Protein AF-A0A7C4JK82-F1 (afdb_monomer)

Secondary structure (DSSP, 8-state):
-HHHHHHHHHHHHHHHHHHHHHHHHHHHHHHHTT-HHHHHHHHHHHHHHHHHHHHHHHHHHHHHTTT----HHHHHHHHHHHHHHHHHHHHHHHHHHHHHHHGGGSSS---------HHHHHHHHHTT--SSHHHHHHHHHHHHHHHHHHHHHHHHTS---------HHHHHHHHHHHHTTSSSSHHHHHHHHHHHHHHTTHHHHHHHHHHHHHHHHHHHHHHHHHTTSSSSSTTS-----

pLDDT: mean 72.32, std 16.82, range [32.38, 95.62]

Structure (mmCIF, N/CA/C/O backbone):
data_AF-A0A7C4JK82-F1
#
_entry.id   AF-A0A7C4JK82-F1
#
loop_
_atom_site.group_PDB
_atom_site.id
_atom_site.type_symbol
_atom_site.label_atom_id
_atom_site.label_alt_id
_atom_site.label_comp_id
_atom_site.label_asym_id
_atom_site.label_entity_id
_atom_site.label_seq_id
_atom_site.pdbx_PDB_ins_code
_atom_site.Cartn_x
_atom_site.Cartn_y
_atom_site.Cartn_z
_atom_site.occupancy
_atom_site.B_iso_or_equiv
_atom_site.auth_seq_id
_atom_site.auth_comp_id
_atom_site.auth_asym_id
_atom_site.auth_atom_id
_atom_site.pdbx_PDB_model_num
ATOM 1 N N . MET A 1 1 ? 7.656 0.335 -30.756 1.00 66.25 1 MET A N 1
ATOM 2 C CA . MET A 1 1 ? 8.538 -0.134 -29.663 1.00 66.25 1 MET A CA 1
ATOM 3 C C . MET A 1 1 ? 8.123 0.454 -28.325 1.00 66.25 1 MET A C 1
ATOM 5 O O . MET A 1 1 ? 7.527 -0.277 -27.548 1.00 66.25 1 MET A O 1
ATOM 9 N N . SER A 1 2 ? 8.321 1.754 -28.068 1.00 71.00 2 SER A N 1
ATOM 10 C CA . SER A 1 2 ? 7.765 2.395 -26.861 1.00 71.00 2 SER A CA 1
ATOM 11 C C . SER A 1 2 ? 6.229 2.358 -26.839 1.00 71.00 2 SER A C 1
ATOM 13 O O . SER A 1 2 ? 5.642 2.065 -25.806 1.00 71.00 2 SER A O 1
ATOM 15 N N . GLU A 1 3 ? 5.573 2.537 -27.989 1.00 81.56 3 GLU A N 1
ATOM 16 C CA . GLU A 1 3 ? 4.111 2.394 -28.124 1.00 81.56 3 GLU A CA 1
ATOM 17 C C . GLU A 1 3 ? 3.596 0.969 -27.848 1.00 81.56 3 GLU A C 1
ATOM 19 O O . GLU A 1 3 ? 2.542 0.800 -27.238 1.00 81.56 3 GLU A O 1
ATOM 24 N N . ASP A 1 4 ? 4.351 -0.069 -28.225 1.00 86.00 4 ASP A N 1
ATOM 25 C CA . ASP A 1 4 ? 3.953 -1.462 -27.969 1.00 86.00 4 ASP A CA 1
ATOM 26 C C . ASP A 1 4 ? 4.045 -1.798 -26.478 1.00 86.00 4 ASP A C 1
ATOM 28 O O . ASP A 1 4 ? 3.149 -2.445 -25.933 1.00 86.00 4 ASP A O 1
ATOM 32 N N . PHE A 1 5 ? 5.098 -1.309 -25.809 1.00 87.94 5 PHE A N 1
ATOM 33 C CA . PHE A 1 5 ? 5.222 -1.375 -24.354 1.00 87.94 5 PHE A CA 1
ATOM 34 C C . PHE A 1 5 ? 4.044 -0.664 -23.678 1.00 87.94 5 PHE A C 1
ATOM 36 O O . PHE A 1 5 ? 3.366 -1.271 -22.850 1.00 87.94 5 PHE A O 1
ATOM 43 N N . LYS A 1 6 ? 3.762 0.592 -24.062 1.00 88.75 6 LYS A N 1
ATOM 44 C CA . LYS A 1 6 ? 2.670 1.393 -23.482 1.00 88.75 6 LYS A CA 1
ATOM 45 C C . LYS A 1 6 ? 1.332 0.681 -23.597 1.00 88.75 6 LYS A C 1
ATOM 47 O O . LYS A 1 6 ? 0.646 0.531 -22.597 1.00 88.75 6 LYS A O 1
ATOM 52 N N . LYS A 1 7 ? 1.001 0.169 -24.785 1.00 92.19 7 LYS A N 1
ATOM 53 C CA . LYS A 1 7 ? -0.260 -0.538 -25.021 1.00 92.19 7 LYS A CA 1
ATOM 54 C C . LYS A 1 7 ? -0.419 -1.759 -24.111 1.00 92.19 7 LYS A C 1
ATOM 56 O O . LYS A 1 7 ? -1.464 -1.932 -23.492 1.00 92.19 7 LYS A O 1
ATOM 61 N N . LYS A 1 8 ? 0.615 -2.600 -24.002 1.00 90.81 8 LYS A N 1
ATOM 62 C CA . LYS A 1 8 ? 0.565 -3.784 -23.127 1.00 90.81 8 LYS A CA 1
ATOM 63 C C . LYS A 1 8 ? 0.517 -3.404 -21.647 1.00 90.81 8 LYS A C 1
ATOM 65 O O . LYS A 1 8 ? -0.170 -4.059 -20.865 1.00 90.81 8 LYS A O 1
ATOM 70 N N . PHE A 1 9 ? 1.232 -2.351 -21.258 1.00 90.50 9 PHE A N 1
ATOM 71 C CA . PHE A 1 9 ? 1.191 -1.830 -19.898 1.00 90.50 9 PHE A CA 1
ATOM 72 C C . PHE A 1 9 ? -0.203 -1.277 -19.558 1.00 90.50 9 PHE A C 1
ATOM 74 O O . PHE A 1 9 ? -0.742 -1.592 -18.498 1.00 90.50 9 PHE A O 1
ATOM 81 N N . ASP A 1 10 ? -0.844 -0.568 -20.488 1.00 94.06 10 ASP A N 1
ATOM 82 C CA . ASP A 1 10 ? -2.211 -0.060 -20.341 1.00 94.06 10 ASP A CA 1
ATOM 83 C C . ASP A 1 10 ? -3.240 -1.160 -20.155 1.00 94.06 10 ASP A C 1
ATOM 85 O O . ASP A 1 10 ? -4.139 -1.021 -19.326 1.00 94.06 10 ASP A O 1
ATOM 89 N N . ASP A 1 11 ? -3.124 -2.260 -20.897 1.00 94.56 11 ASP A N 1
ATOM 90 C CA . ASP A 1 11 ? -4.023 -3.404 -20.740 1.00 94.56 11 ASP A CA 1
ATOM 91 C C . ASP A 1 11 ? -4.003 -3.919 -19.290 1.00 94.56 11 ASP A C 1
ATOM 93 O O . ASP A 1 11 ? -5.051 -4.218 -18.705 1.00 94.56 11 ASP A O 1
ATOM 97 N N . VAL A 1 12 ? -2.820 -3.937 -18.668 1.00 93.00 12 VAL A N 1
ATOM 98 C CA . VAL A 1 12 ? -2.641 -4.330 -17.266 1.00 93.00 12 VAL A CA 1
ATOM 99 C C . VAL A 1 12 ? -3.181 -3.268 -16.315 1.00 93.00 12 VAL A C 1
ATOM 101 O O . VAL A 1 12 ? -3.949 -3.605 -15.412 1.00 93.00 12 VAL A O 1
ATOM 104 N N . LEU A 1 13 ? -2.836 -1.993 -16.514 1.00 93.44 13 LEU A N 1
ATOM 105 C CA . LEU A 1 13 ? -3.342 -0.901 -15.677 1.00 93.44 13 LEU A CA 1
ATOM 106 C C . LEU A 1 13 ? -4.871 -0.866 -15.681 1.00 93.44 13 LEU A C 1
ATOM 108 O O . LEU A 1 13 ? -5.502 -0.765 -14.630 1.00 93.44 13 LEU A O 1
ATOM 112 N N . ASN A 1 14 ? -5.482 -1.003 -16.855 1.00 95.56 14 ASN A N 1
ATOM 113 C CA . ASN 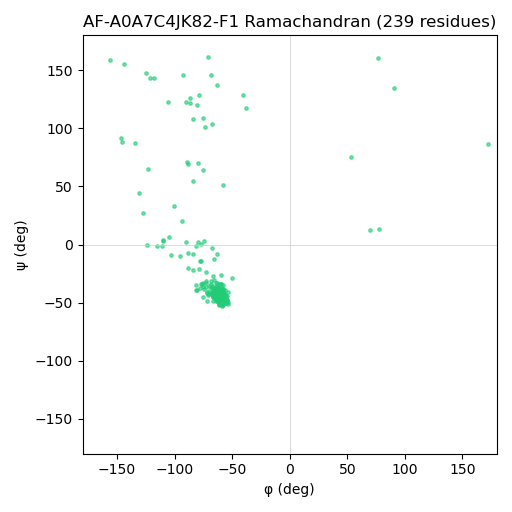A 1 14 ? -6.929 -1.023 -17.017 1.00 95.56 14 ASN A CA 1
ATOM 114 C C . ASN A 1 14 ? -7.563 -2.233 -16.332 1.00 95.56 14 ASN A C 1
ATOM 116 O O . ASN A 1 14 ? -8.632 -2.102 -15.730 1.00 95.56 14 ASN A O 1
ATOM 120 N N . LYS A 1 15 ? -6.912 -3.400 -16.379 1.00 95.62 15 LYS A N 1
ATOM 121 C CA . LYS A 1 15 ? -7.361 -4.581 -15.638 1.00 95.62 15 LYS A CA 1
ATOM 122 C C . LYS A 1 15 ? -7.362 -4.320 -14.130 1.00 95.62 15 LYS A C 1
ATOM 124 O O . LYS A 1 15 ? -8.399 -4.501 -13.497 1.00 95.62 15 LYS A O 1
ATOM 129 N N . ILE A 1 16 ? -6.254 -3.818 -13.584 1.00 93.81 16 ILE A N 1
ATOM 130 C CA . ILE A 1 16 ? -6.133 -3.498 -12.154 1.00 93.81 16 ILE A CA 1
ATOM 131 C C . ILE A 1 16 ? -7.179 -2.458 -11.751 1.00 93.81 16 ILE A C 1
ATOM 133 O O . ILE A 1 16 ? -7.900 -2.647 -10.775 1.00 93.81 16 ILE A O 1
ATOM 137 N N . LYS A 1 17 ? -7.342 -1.385 -12.534 1.00 94.69 17 LYS A N 1
ATOM 138 C CA . LYS A 1 17 ? -8.349 -0.349 -12.266 1.00 94.69 17 LYS A CA 1
ATOM 139 C C . LYS A 1 17 ? -9.757 -0.934 -12.160 1.00 94.69 17 LYS A C 1
ATOM 141 O O . LYS A 1 17 ? -10.472 -0.554 -11.236 1.00 94.69 17 LYS A O 1
ATOM 146 N N . ARG A 1 18 ? -10.147 -1.846 -13.056 1.00 95.56 18 ARG A N 1
ATOM 147 C CA . ARG A 1 18 ? -11.468 -2.502 -13.022 1.00 95.56 18 ARG A CA 1
ATOM 148 C C . ARG A 1 18 ? -11.645 -3.380 -11.784 1.00 95.56 18 ARG A C 1
ATOM 150 O O . ARG A 1 18 ? -12.719 -3.376 -11.185 1.00 95.56 18 ARG A O 1
ATOM 157 N N . GLU A 1 19 ? -10.607 -4.113 -11.389 1.00 94.12 19 GLU A N 1
ATOM 158 C CA . GLU A 1 19 ? -10.628 -4.913 -10.160 1.00 94.12 19 GLU A CA 1
ATOM 159 C C . GLU A 1 19 ? -10.778 -4.018 -8.924 1.00 94.12 19 GLU A C 1
ATOM 161 O O . GLU A 1 19 ? -11.633 -4.279 -8.075 1.00 94.12 19 GLU A O 1
ATOM 166 N N . LEU A 1 20 ? -10.046 -2.901 -8.875 1.00 93.25 20 LEU A N 1
ATOM 167 C CA . LEU A 1 20 ? -10.165 -1.904 -7.812 1.00 93.25 20 LEU A CA 1
ATOM 168 C C . LEU A 1 20 ? -11.555 -1.264 -7.748 1.00 93.25 20 LEU A C 1
ATOM 170 O O . LEU A 1 20 ? -12.069 -1.081 -6.650 1.00 93.25 20 LEU A O 1
ATOM 174 N N . ASP A 1 21 ? -12.207 -0.991 -8.883 1.00 95.25 21 ASP A N 1
ATOM 175 C CA . ASP A 1 21 ? -13.601 -0.509 -8.890 1.00 95.25 21 ASP A CA 1
ATOM 176 C C . ASP A 1 21 ? -14.565 -1.534 -8.293 1.00 95.25 21 ASP A C 1
ATOM 178 O O . ASP A 1 21 ? -15.462 -1.191 -7.519 1.00 95.25 21 ASP A O 1
ATOM 182 N N . SER A 1 22 ? -14.390 -2.809 -8.644 1.00 95.25 22 SER A N 1
ATOM 183 C CA . SER A 1 22 ? -15.206 -3.882 -8.079 1.00 95.25 22 SER A CA 1
ATOM 184 C C . SER A 1 22 ? -14.972 -4.037 -6.577 1.00 95.25 22 SER A C 1
ATOM 186 O O . SER A 1 22 ? -15.908 -4.334 -5.835 1.00 95.25 22 SER A O 1
ATOM 188 N N . ILE A 1 23 ? -13.733 -3.865 -6.128 1.00 92.62 23 ILE A N 1
ATOM 189 C CA . ILE A 1 23 ? -13.352 -3.946 -4.721 1.00 92.62 23 ILE A CA 1
ATOM 190 C C . ILE A 1 23 ? -13.901 -2.756 -3.939 1.00 92.62 23 ILE A C 1
ATOM 192 O O . ILE A 1 23 ? -14.446 -2.965 -2.859 1.00 92.62 23 ILE A O 1
ATOM 196 N N . ALA A 1 24 ? -13.832 -1.544 -4.494 1.00 91.56 24 ALA A N 1
ATOM 197 C CA . ALA A 1 24 ? -14.398 -0.343 -3.891 1.00 91.56 24 ALA A CA 1
ATOM 198 C C . ALA A 1 24 ? -15.891 -0.527 -3.587 1.00 91.56 24 ALA A C 1
ATOM 200 O O . ALA A 1 24 ? -16.307 -0.325 -2.453 1.00 91.56 24 ALA A O 1
ATOM 201 N N . LYS A 1 25 ? -16.670 -1.047 -4.548 1.00 94.44 25 LYS A N 1
ATOM 202 C CA . LYS A 1 25 ? -18.097 -1.355 -4.340 1.00 94.44 25 LYS A CA 1
ATOM 203 C C . LYS A 1 25 ? -18.327 -2.345 -3.197 1.00 94.44 25 LYS A C 1
ATOM 205 O O . LYS A 1 25 ? -19.173 -2.120 -2.342 1.00 94.44 25 LYS A O 1
ATOM 210 N N . ARG A 1 26 ? -17.546 -3.430 -3.151 1.00 91.50 26 ARG A N 1
ATOM 211 C CA . ARG A 1 26 ? -17.635 -4.421 -2.062 1.00 91.50 26 ARG A CA 1
ATOM 212 C C . ARG A 1 26 ? -17.283 -3.802 -0.714 1.00 91.50 26 ARG A C 1
ATOM 214 O O . ARG A 1 26 ? -17.901 -4.130 0.290 1.00 91.50 26 ARG A O 1
ATOM 221 N N . ILE A 1 27 ? -16.271 -2.941 -0.682 1.00 87.38 27 ILE A N 1
ATOM 222 C CA . ILE A 1 27 ? -15.870 -2.209 0.517 1.00 87.38 27 ILE A CA 1
ATOM 223 C C . ILE A 1 27 ? -17.013 -1.320 0.988 1.00 87.38 27 ILE A C 1
ATOM 225 O O . ILE A 1 27 ? -17.358 -1.403 2.162 1.00 87.38 27 ILE A O 1
ATOM 229 N N . ASP A 1 28 ? -17.642 -0.565 0.088 1.00 87.38 28 ASP A N 1
ATOM 230 C CA . ASP A 1 28 ? -18.791 0.283 0.406 1.00 87.38 28 ASP A CA 1
ATOM 231 C C . ASP A 1 28 ? -19.934 -0.553 1.028 1.00 87.38 28 ASP A C 1
ATOM 233 O O . ASP A 1 28 ? -20.425 -0.210 2.101 1.00 87.38 28 ASP A O 1
ATOM 237 N N . GLU A 1 29 ? -20.254 -1.733 0.477 1.00 90.06 29 GLU A N 1
ATOM 238 C CA . GLU A 1 29 ? -21.250 -2.653 1.064 1.00 90.06 29 GLU A CA 1
ATOM 239 C C . G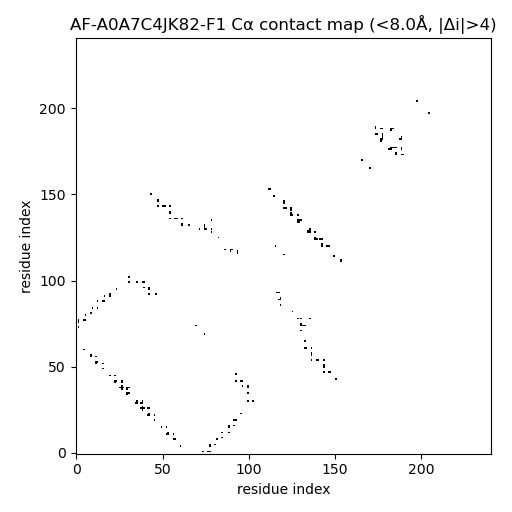LU A 1 29 ? -20.896 -3.124 2.489 1.00 90.06 29 GLU A C 1
ATOM 241 O O . GLU A 1 29 ? -21.776 -3.303 3.336 1.00 90.06 29 GLU A O 1
ATOM 246 N N . TYR A 1 30 ? -19.615 -3.387 2.773 1.00 82.06 30 TYR A N 1
ATOM 247 C CA . TYR A 1 30 ? -19.167 -3.766 4.119 1.00 82.06 30 TYR A CA 1
ATOM 248 C C . TYR A 1 30 ? -19.184 -2.580 5.078 1.00 82.06 30 TYR A C 1
ATOM 250 O O . TYR A 1 30 ? -19.507 -2.746 6.257 1.00 82.06 30 TYR A O 1
ATOM 258 N N . LEU A 1 31 ? -18.848 -1.394 4.582 1.00 76.94 31 LEU A N 1
ATOM 259 C CA . LEU A 1 31 ? -18.868 -0.158 5.347 1.00 76.94 31 LEU A CA 1
ATOM 260 C C . LEU A 1 31 ? -20.299 0.232 5.740 1.00 76.94 31 LEU A C 1
ATOM 262 O O . LEU A 1 31 ? -20.527 0.545 6.907 1.00 76.94 31 LEU A O 1
ATOM 266 N N . GLU A 1 32 ? -21.270 0.105 4.832 1.00 82.69 32 GLU A N 1
ATOM 267 C CA . GLU A 1 32 ? -22.702 0.299 5.118 1.00 82.69 32 GLU A CA 1
ATOM 268 C C . GLU A 1 32 ? -23.214 -0.642 6.219 1.00 82.69 32 GLU A C 1
ATOM 270 O O . GLU A 1 32 ? -24.040 -0.260 7.047 1.00 82.69 32 GLU A O 1
ATOM 275 N N . LYS A 1 33 ? -22.682 -1.869 6.276 1.00 80.69 33 LYS A N 1
ATOM 276 C CA . LYS A 1 33 ? -23.004 -2.868 7.311 1.00 80.69 33 LYS A CA 1
ATOM 277 C C . LYS A 1 33 ? -22.241 -2.655 8.626 1.00 80.69 33 LYS A C 1
ATOM 279 O O . LYS A 1 33 ? -22.406 -3.442 9.557 1.00 80.69 33 LYS A O 1
ATOM 284 N N . GLY A 1 34 ? -21.372 -1.645 8.712 1.00 72.50 34 GLY A N 1
ATOM 285 C CA . GLY A 1 34 ? -20.498 -1.411 9.866 1.00 72.50 34 GLY A CA 1
ATOM 286 C C . GLY A 1 34 ? -19.378 -2.451 10.024 1.00 72.50 34 GLY A C 1
ATOM 287 O O . GLY A 1 34 ? -18.712 -2.506 11.058 1.00 72.50 34 GLY A O 1
ATOM 288 N N . GLU A 1 35 ? -19.124 -3.286 9.012 1.00 71.12 35 GLU A N 1
ATOM 289 C CA . GLU A 1 35 ? -18.089 -4.325 9.020 1.00 71.12 35 GLU A CA 1
ATOM 290 C C . GLU A 1 35 ? -16.708 -3.764 8.621 1.00 71.12 35 GLU A C 1
ATOM 292 O O . GLU A 1 35 ? -16.028 -4.277 7.730 1.00 71.12 35 GLU A O 1
ATOM 297 N N . ILE A 1 36 ? -16.254 -2.722 9.325 1.00 66.81 36 ILE A N 1
ATOM 298 C CA . ILE A 1 36 ? -15.032 -1.951 9.017 1.00 66.81 36 ILE A CA 1
ATOM 299 C C . ILE A 1 36 ? -13.789 -2.846 8.886 1.00 66.81 36 ILE A C 1
ATOM 301 O O . ILE A 1 36 ? -12.973 -2.663 7.985 1.00 66.81 36 ILE A O 1
ATOM 305 N N . TYR A 1 37 ? -13.642 -3.851 9.753 1.00 64.06 37 TYR A N 1
ATOM 306 C CA . TYR A 1 37 ? -12.496 -4.764 9.700 1.00 64.06 37 TYR A CA 1
ATOM 307 C C . TYR A 1 37 ? -12.474 -5.620 8.423 1.00 64.06 37 TYR A C 1
ATOM 309 O O . TYR A 1 37 ? -11.408 -5.875 7.862 1.00 64.06 37 TYR A O 1
ATOM 317 N N . ARG A 1 38 ? -13.644 -6.055 7.935 1.00 73.62 38 ARG A N 1
ATOM 318 C CA . ARG A 1 38 ? -13.743 -6.814 6.679 1.00 73.62 38 ARG A CA 1
ATOM 319 C C . ARG A 1 38 ? -13.483 -5.915 5.477 1.00 73.62 38 ARG A C 1
ATOM 321 O O . ARG A 1 38 ? -12.716 -6.319 4.608 1.00 73.62 38 ARG A O 1
ATOM 328 N N . ALA A 1 39 ? -14.028 -4.697 5.480 1.00 76.69 39 ALA A N 1
ATOM 329 C CA . ALA A 1 39 ? -13.719 -3.675 4.482 1.00 76.69 39 ALA A CA 1
ATOM 330 C C . ALA A 1 39 ? -12.203 -3.415 4.393 1.00 76.69 39 ALA A C 1
ATOM 332 O O . ALA A 1 39 ? -11.621 -3.485 3.312 1.00 76.69 39 ALA A O 1
ATOM 333 N N . TYR A 1 40 ? -11.540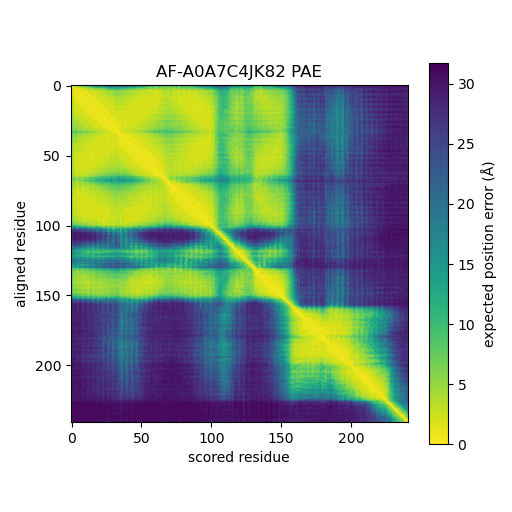 -3.233 5.539 1.00 73.25 40 TYR A N 1
ATOM 334 C CA . TYR A 1 40 ? -10.087 -3.073 5.603 1.00 73.25 40 TYR A CA 1
ATOM 335 C C . TYR A 1 40 ? -9.327 -4.284 5.058 1.00 73.25 40 TYR A C 1
ATOM 337 O O . TYR A 1 40 ? -8.405 -4.118 4.266 1.00 73.25 40 TYR A O 1
ATOM 345 N N . ARG A 1 41 ? -9.687 -5.504 5.476 1.00 75.19 41 ARG A N 1
ATOM 346 C CA . ARG A 1 41 ? -8.994 -6.717 5.023 1.00 75.19 41 ARG A CA 1
ATOM 347 C C . ARG A 1 41 ? -9.065 -6.856 3.504 1.00 75.19 41 ARG A C 1
ATOM 349 O O . ARG A 1 41 ? -8.056 -7.150 2.879 1.00 75.19 41 ARG A O 1
ATOM 356 N N . ILE A 1 42 ? -10.237 -6.605 2.930 1.00 82.81 42 ILE A N 1
ATOM 357 C CA . ILE A 1 42 ? -10.442 -6.649 1.482 1.00 82.81 42 ILE A CA 1
ATOM 358 C C . ILE A 1 42 ? -9.615 -5.571 0.785 1.00 82.81 42 ILE A C 1
ATOM 360 O O . ILE A 1 42 ? -8.955 -5.870 -0.202 1.00 82.81 42 ILE A O 1
ATOM 364 N N . TRP A 1 43 ? -9.604 -4.346 1.312 1.00 83.94 43 TRP A N 1
ATOM 365 C CA . TRP A 1 43 ? -8.767 -3.270 0.784 1.00 83.94 43 TRP A CA 1
ATOM 366 C C . TRP A 1 43 ? -7.274 -3.615 0.831 1.00 83.94 43 TRP A C 1
ATOM 368 O O . TRP A 1 43 ? -6.571 -3.453 -0.159 1.00 83.94 43 TRP A O 1
ATOM 378 N N . ARG A 1 44 ? -6.792 -4.153 1.953 1.00 79.94 44 ARG A N 1
ATOM 379 C CA . ARG A 1 44 ? -5.407 -4.605 2.118 1.00 79.94 44 ARG A CA 1
ATOM 380 C C . ARG A 1 44 ? -5.038 -5.664 1.083 1.00 79.94 44 ARG A C 1
ATOM 382 O O . ARG A 1 44 ? -3.998 -5.559 0.441 1.00 79.94 44 ARG A O 1
ATOM 389 N N . ASP A 1 45 ? -5.874 -6.690 0.957 1.00 81.25 45 ASP A N 1
ATOM 390 C CA . ASP A 1 45 ? -5.631 -7.795 0.031 1.00 81.25 45 ASP A CA 1
ATOM 391 C C . ASP A 1 45 ? -5.616 -7.261 -1.417 1.00 81.25 45 ASP A C 1
ATOM 393 O O . ASP A 1 45 ? -4.710 -7.577 -2.183 1.00 81.25 45 ASP A O 1
ATOM 397 N N . ALA A 1 46 ? -6.506 -6.317 -1.742 1.00 85.69 46 ALA A N 1
ATOM 398 C CA . ALA A 1 46 ? -6.536 -5.629 -3.031 1.00 85.69 46 ALA A CA 1
ATOM 399 C C . ALA A 1 46 ? -5.274 -4.813 -3.343 1.00 85.69 46 ALA A C 1
ATOM 401 O O . ALA A 1 46 ? -4.820 -4.814 -4.488 1.00 85.69 46 ALA A O 1
ATOM 402 N N . VAL A 1 47 ? -4.703 -4.123 -2.348 1.00 82.81 47 VAL A N 1
ATOM 403 C CA . VAL A 1 47 ? -3.419 -3.420 -2.498 1.00 82.81 47 VAL A CA 1
ATOM 404 C C . VAL A 1 47 ? -2.332 -4.420 -2.890 1.00 82.81 47 VAL A C 1
ATOM 406 O O . VAL A 1 47 ? -1.665 -4.233 -3.904 1.00 82.81 47 VAL A O 1
ATOM 409 N N . LEU A 1 48 ? -2.175 -5.503 -2.123 1.00 80.31 48 LEU A N 1
ATOM 410 C CA . LEU A 1 48 ? -1.135 -6.504 -2.372 1.00 80.31 48 LEU A CA 1
ATOM 411 C C . LEU A 1 48 ? -1.301 -7.179 -3.738 1.00 80.31 48 LEU A C 1
ATOM 413 O O . LEU A 1 48 ? -0.322 -7.341 -4.467 1.00 80.31 48 LEU A O 1
ATOM 417 N N . ASP A 1 49 ? -2.529 -7.537 -4.104 1.00 87.12 49 ASP A N 1
ATOM 418 C CA . ASP A 1 49 ? -2.820 -8.199 -5.374 1.00 87.12 49 ASP A CA 1
ATOM 419 C C . ASP A 1 49 ? -2.560 -7.273 -6.570 1.00 87.12 49 ASP A C 1
ATOM 421 O O . ASP A 1 49 ? -1.893 -7.680 -7.524 1.00 87.12 49 ASP A O 1
ATOM 425 N N . SER A 1 50 ? -2.978 -6.004 -6.491 1.00 87.69 50 SER A N 1
ATOM 426 C CA . SER A 1 50 ? -2.738 -5.001 -7.544 1.00 87.69 50 SER A CA 1
ATOM 427 C C . SER A 1 50 ? -1.249 -4.812 -7.822 1.00 87.69 50 SER A C 1
ATOM 429 O O . SER A 1 50 ? -0.811 -4.729 -8.970 1.00 87.69 50 SER A O 1
ATOM 431 N N . LEU A 1 51 ? -0.445 -4.781 -6.765 1.00 83.38 51 LEU A N 1
ATOM 432 C CA . LEU A 1 51 ? 0.992 -4.586 -6.885 1.00 83.38 51 LEU A CA 1
ATOM 433 C C . LEU A 1 51 ? 1.703 -5.830 -7.411 1.00 83.38 51 LEU A C 1
ATOM 435 O O . LEU A 1 51 ? 2.589 -5.727 -8.258 1.00 83.38 51 LEU A O 1
ATOM 439 N N . LYS A 1 52 ? 1.275 -7.021 -6.984 1.00 86.50 52 LYS A N 1
ATOM 440 C CA . LYS A 1 52 ? 1.758 -8.282 -7.560 1.00 86.50 52 LYS A CA 1
ATOM 441 C C . LYS A 1 52 ? 1.445 -8.368 -9.050 1.00 86.50 52 LYS A C 1
ATOM 443 O O . LYS A 1 52 ? 2.309 -8.789 -9.818 1.00 86.50 52 LYS A O 1
ATOM 448 N N . MET A 1 53 ? 0.251 -7.943 -9.469 1.00 89.75 53 MET A N 1
ATOM 449 C CA . MET A 1 53 ? -0.102 -7.860 -10.887 1.00 89.75 53 MET A CA 1
ATOM 450 C C . MET A 1 53 ? 0.813 -6.900 -11.648 1.00 89.75 53 MET A C 1
ATOM 452 O O . MET A 1 53 ? 1.331 -7.283 -12.696 1.00 89.75 53 MET A O 1
ATOM 456 N N . LEU A 1 54 ? 1.065 -5.703 -11.105 1.00 87.12 54 LEU A N 1
ATOM 457 C CA . LEU A 1 54 ? 2.001 -4.731 -11.681 1.00 87.12 54 LEU A CA 1
ATOM 458 C C . LEU A 1 54 ? 3.400 -5.320 -11.872 1.00 87.12 54 LEU A C 1
ATOM 460 O O . LEU A 1 54 ? 3.938 -5.247 -12.973 1.00 87.12 54 LEU A O 1
ATOM 464 N N . ARG A 1 55 ? 3.980 -5.947 -10.842 1.00 85.50 55 ARG A N 1
ATOM 465 C CA . ARG A 1 55 ? 5.306 -6.578 -10.960 1.00 85.50 55 ARG A CA 1
ATOM 466 C C . ARG A 1 55 ? 5.331 -7.686 -11.983 1.00 85.50 55 ARG A C 1
ATOM 468 O O . ARG A 1 55 ? 6.239 -7.723 -12.795 1.00 85.50 55 ARG A O 1
ATOM 475 N N . ASN A 1 56 ? 4.357 -8.589 -11.959 1.00 90.12 56 ASN A N 1
ATOM 476 C CA . ASN A 1 56 ? 4.347 -9.702 -12.903 1.00 90.12 56 ASN A CA 1
ATOM 477 C C . ASN A 1 56 ? 4.235 -9.197 -14.349 1.00 90.12 56 ASN A C 1
ATOM 479 O O . ASN A 1 56 ? 4.906 -9.719 -15.237 1.00 90.12 56 ASN A O 1
ATOM 483 N N . ALA A 1 57 ? 3.428 -8.160 -14.581 1.00 89.69 57 ALA A N 1
ATOM 484 C CA . ALA A 1 57 ? 3.324 -7.519 -15.883 1.00 89.69 57 ALA A CA 1
ATOM 485 C C . ALA A 1 57 ? 4.633 -6.858 -16.306 1.00 89.69 57 ALA A C 1
ATOM 487 O O . ALA A 1 57 ? 5.105 -7.099 -17.412 1.00 89.69 57 ALA A O 1
ATOM 488 N N . LEU A 1 58 ? 5.238 -6.070 -15.419 1.00 86.25 58 LEU A N 1
ATOM 489 C CA . LEU A 1 58 ? 6.504 -5.412 -15.699 1.00 86.25 58 LEU A CA 1
ATOM 490 C C . LEU A 1 58 ? 7.622 -6.422 -15.937 1.00 86.25 58 LEU A C 1
ATOM 492 O O . LEU A 1 58 ? 8.318 -6.277 -16.926 1.00 86.25 58 LEU A O 1
ATOM 496 N N . ASN A 1 59 ? 7.739 -7.489 -15.146 1.00 86.88 59 ASN A N 1
ATOM 497 C CA . ASN A 1 59 ? 8.726 -8.549 -15.377 1.00 86.88 59 ASN A CA 1
ATOM 498 C C . ASN A 1 59 ? 8.505 -9.240 -16.732 1.00 86.88 59 ASN A C 1
ATOM 500 O O . ASN A 1 59 ? 9.465 -9.511 -17.447 1.00 86.88 59 ASN A O 1
ATOM 504 N N . THR A 1 60 ? 7.245 -9.469 -17.121 1.00 90.25 60 THR A N 1
ATOM 505 C CA . THR A 1 60 ? 6.913 -10.022 -18.446 1.00 90.25 60 THR A CA 1
ATOM 506 C C . THR A 1 60 ? 7.369 -9.087 -19.566 1.00 90.25 60 THR A C 1
ATOM 508 O O . THR A 1 60 ? 8.031 -9.525 -20.502 1.00 90.25 60 THR A O 1
ATOM 511 N N . LEU A 1 61 ? 7.059 -7.793 -19.453 1.00 87.06 61 LEU A N 1
ATOM 512 C CA . LEU A 1 61 ? 7.500 -6.778 -20.411 1.00 87.06 61 LEU A CA 1
ATOM 513 C C . LEU A 1 61 ? 9.029 -6.637 -20.406 1.00 87.06 61 LEU A C 1
ATOM 515 O O . LEU A 1 61 ? 9.647 -6.518 -21.453 1.00 87.06 61 LEU A O 1
ATOM 519 N N . GLY A 1 62 ? 9.655 -6.705 -19.239 1.00 84.25 62 GLY A N 1
ATOM 520 C CA . GLY A 1 62 ? 11.099 -6.678 -19.072 1.00 84.25 62 GLY A CA 1
ATOM 521 C C . GLY A 1 62 ? 11.789 -7.742 -19.910 1.00 84.25 62 GLY A C 1
ATOM 522 O O . GLY A 1 62 ? 12.666 -7.415 -20.701 1.00 84.25 62 GLY A O 1
ATOM 523 N N . GLU A 1 63 ? 11.337 -8.991 -19.797 1.00 87.31 63 GLU A N 1
ATOM 524 C CA . GLU A 1 63 ? 11.874 -10.110 -20.575 1.00 87.31 63 GLU A CA 1
ATOM 525 C C . GLU A 1 63 ? 11.543 -10.004 -22.073 1.00 87.31 63 GLU A C 1
ATOM 527 O O . GLU A 1 63 ? 12.419 -10.227 -22.904 1.00 87.31 63 GLU A O 1
ATOM 532 N N . GLU A 1 64 ? 10.323 -9.601 -22.449 1.00 86.75 64 GLU A N 1
ATOM 533 C CA . GLU A 1 64 ? 9.950 -9.409 -23.863 1.00 86.75 64 GLU A CA 1
ATOM 534 C C . GLU A 1 64 ? 10.792 -8.337 -24.569 1.00 86.75 64 GLU A C 1
ATOM 536 O O . GLU A 1 64 ? 11.058 -8.438 -25.768 1.00 86.75 64 GLU A O 1
ATOM 541 N N . PHE A 1 65 ? 11.181 -7.294 -23.837 1.00 83.56 65 PHE A N 1
ATOM 542 C CA . PHE A 1 65 ? 11.894 -6.142 -24.375 1.00 83.56 65 PHE A CA 1
ATOM 543 C C . PHE A 1 65 ? 13.393 -6.131 -24.020 1.00 83.56 65 PHE A C 1
ATOM 545 O O . PHE A 1 65 ? 14.089 -5.174 -24.356 1.00 83.56 65 PHE A O 1
ATOM 552 N N . LYS A 1 66 ? 13.915 -7.196 -23.400 1.00 81.25 66 LYS A N 1
ATOM 553 C CA . LYS A 1 66 ? 15.297 -7.292 -22.899 1.00 81.25 66 LYS A CA 1
ATOM 554 C C . LYS A 1 66 ? 16.366 -7.169 -23.983 1.00 81.25 66 LYS A C 1
ATOM 556 O O . LYS A 1 66 ? 17.367 -6.486 -23.794 1.00 81.25 66 LYS A O 1
ATOM 561 N N . ASP A 1 67 ? 16.127 -7.800 -25.130 1.00 79.75 67 ASP A N 1
ATOM 562 C CA . ASP A 1 67 ? 17.061 -7.820 -26.263 1.00 79.75 67 ASP A CA 1
ATOM 563 C C . ASP A 1 67 ? 16.829 -6.658 -27.248 1.00 79.75 67 ASP A C 1
ATOM 565 O O . ASP A 1 67 ? 17.500 -6.545 -28.280 1.00 79.75 67 ASP A O 1
ATOM 569 N N . ILE A 1 68 ? 15.870 -5.776 -26.950 1.00 81.62 68 ILE A N 1
ATOM 570 C CA . ILE A 1 68 ? 15.529 -4.637 -27.799 1.00 81.62 68 ILE A CA 1
ATOM 571 C C . ILE A 1 68 ? 16.437 -3.456 -27.448 1.00 81.62 68 ILE A C 1
ATOM 573 O O . ILE A 1 68 ? 16.510 -3.002 -26.309 1.00 81.62 68 ILE A O 1
ATOM 577 N N . LYS A 1 69 ? 17.113 -2.908 -28.464 1.00 78.31 69 LYS A N 1
ATOM 578 C CA . LYS A 1 69 ? 17.868 -1.660 -28.318 1.00 78.31 69 LYS A CA 1
ATOM 579 C C . LYS A 1 69 ? 16.909 -0.478 -28.272 1.00 78.31 69 LYS A C 1
ATOM 581 O O . LYS A 1 69 ? 16.337 -0.103 -29.294 1.00 78.31 69 LYS A O 1
ATOM 586 N N . PHE A 1 70 ? 16.787 0.123 -27.100 1.00 78.69 70 PHE A N 1
ATOM 587 C CA . PHE A 1 70 ? 16.094 1.390 -26.920 1.00 78.69 70 PHE A CA 1
ATOM 588 C C . PHE A 1 70 ? 17.062 2.564 -27.022 1.00 78.69 70 PHE A C 1
ATOM 590 O O . PHE A 1 70 ? 18.217 2.468 -26.602 1.00 78.69 70 PHE A O 1
ATOM 597 N N . SER A 1 71 ? 16.577 3.680 -27.565 1.00 85.00 71 SER A N 1
ATOM 598 C CA . SER A 1 71 ? 17.254 4.960 -27.383 1.00 85.00 71 SER A CA 1
ATOM 599 C C . SER A 1 71 ? 17.097 5.445 -25.937 1.00 85.00 71 SER A C 1
ATOM 601 O O . SER A 1 71 ? 16.200 5.010 -25.211 1.00 85.00 71 SER A O 1
ATOM 603 N N . GLU A 1 72 ? 17.952 6.372 -25.517 1.00 80.62 72 GLU A N 1
ATOM 604 C CA . GLU A 1 72 ? 17.829 7.025 -24.210 1.00 80.62 72 GLU A CA 1
ATOM 605 C C . GLU A 1 72 ? 16.477 7.750 -24.062 1.00 80.62 72 GLU A C 1
ATOM 607 O O . GLU A 1 72 ? 15.828 7.658 -23.020 1.00 80.62 72 GLU A O 1
ATOM 612 N N . ASP A 1 73 ? 15.988 8.371 -25.140 1.00 83.06 73 ASP A N 1
ATOM 613 C CA . ASP A 1 73 ? 14.667 9.007 -25.187 1.00 83.06 73 ASP A CA 1
ATOM 614 C C . ASP A 1 73 ? 13.526 7.993 -25.035 1.00 83.06 73 ASP A C 1
ATOM 616 O O . ASP A 1 73 ? 12.552 8.254 -24.325 1.00 83.06 73 ASP A O 1
ATOM 620 N N . ASP A 1 74 ? 13.629 6.815 -25.658 1.00 83.06 74 ASP A N 1
ATOM 621 C CA . ASP A 1 74 ? 12.633 5.753 -25.490 1.00 83.06 74 ASP A CA 1
ATOM 622 C C . ASP A 1 74 ? 12.579 5.265 -24.040 1.00 83.06 74 ASP A C 1
ATOM 624 O O . ASP A 1 74 ? 11.489 5.122 -23.483 1.00 83.06 74 ASP A O 1
ATOM 628 N N . LEU A 1 75 ? 13.738 5.045 -23.414 1.00 79.50 75 LEU A N 1
ATOM 629 C CA . LEU A 1 75 ? 13.829 4.592 -22.024 1.00 79.50 75 LEU A CA 1
ATOM 630 C C . LEU A 1 75 ? 13.292 5.645 -21.053 1.00 79.50 75 LEU A C 1
ATOM 632 O O . LEU A 1 75 ? 12.540 5.304 -20.141 1.00 79.50 75 LEU A O 1
ATOM 636 N N . ASN A 1 76 ? 13.597 6.923 -21.281 1.00 81.00 76 ASN A N 1
ATOM 637 C CA . ASN A 1 76 ? 13.043 8.023 -20.495 1.00 81.00 76 ASN A CA 1
ATOM 638 C C . ASN A 1 76 ? 11.518 8.102 -20.622 1.00 81.00 76 ASN A C 1
ATOM 640 O O . ASN A 1 76 ? 10.812 8.252 -19.620 1.00 81.00 76 ASN A O 1
ATOM 644 N N . ASN A 1 77 ? 10.993 7.945 -21.838 1.00 83.88 77 ASN A N 1
ATOM 645 C CA . ASN A 1 77 ? 9.554 7.926 -22.076 1.00 83.88 77 ASN A CA 1
ATOM 646 C C . ASN A 1 77 ? 8.878 6.723 -21.404 1.00 83.88 77 ASN A C 1
ATOM 648 O O . ASN A 1 77 ? 7.832 6.891 -20.780 1.00 83.88 77 ASN A O 1
ATOM 652 N N . ILE A 1 78 ? 9.479 5.533 -21.475 1.00 83.81 78 ILE A N 1
ATOM 653 C CA . ILE A 1 78 ? 8.990 4.314 -20.814 1.00 83.81 78 ILE A CA 1
ATOM 654 C C . ILE A 1 78 ? 8.998 4.474 -19.292 1.00 83.81 78 ILE A C 1
ATOM 656 O O . ILE A 1 78 ? 7.995 4.180 -18.639 1.00 83.81 78 ILE A O 1
ATOM 660 N N . ALA A 1 79 ? 10.092 4.976 -18.718 1.00 81.38 79 ALA A N 1
ATOM 661 C CA . ALA A 1 79 ? 10.215 5.183 -17.280 1.00 81.38 79 ALA A CA 1
ATOM 662 C C . ALA A 1 79 ? 9.187 6.204 -16.771 1.00 81.38 79 ALA A C 1
ATOM 664 O O . ALA A 1 79 ? 8.510 5.961 -15.769 1.00 81.38 79 ALA A O 1
ATOM 665 N N . LYS A 1 80 ? 9.018 7.326 -17.485 1.00 83.44 80 LYS A N 1
ATOM 666 C CA . LYS A 1 80 ? 8.008 8.340 -17.161 1.00 83.44 80 LYS A CA 1
ATOM 667 C C . LYS A 1 80 ? 6.594 7.764 -17.238 1.00 83.44 80 LYS A C 1
ATOM 669 O O . LYS A 1 80 ? 5.838 7.915 -16.281 1.00 83.44 80 LYS A O 1
ATOM 674 N N . TYR A 1 81 ? 6.275 7.062 -18.324 1.00 85.12 81 TYR A N 1
ATOM 675 C CA . TYR A 1 81 ? 4.968 6.439 -18.527 1.00 85.12 81 TYR A CA 1
ATOM 676 C C . TYR A 1 81 ? 4.637 5.416 -17.438 1.00 85.12 81 TYR A C 1
ATOM 678 O O . TYR A 1 81 ? 3.560 5.432 -16.850 1.00 85.12 81 TYR A O 1
ATOM 686 N N . THR A 1 82 ? 5.607 4.560 -17.112 1.00 83.75 82 THR A N 1
ATOM 687 C CA . THR A 1 82 ? 5.466 3.548 -16.061 1.00 83.75 82 THR A CA 1
ATOM 688 C C . THR A 1 82 ? 5.213 4.200 -14.706 1.00 83.75 82 THR A C 1
ATOM 690 O O . THR A 1 82 ? 4.315 3.789 -13.972 1.00 83.75 82 THR A O 1
ATOM 693 N N . ARG A 1 83 ? 5.962 5.263 -14.386 1.00 81.50 83 ARG A N 1
ATOM 694 C CA . ARG A 1 83 ? 5.793 6.025 -13.143 1.00 81.50 83 ARG A CA 1
ATOM 695 C C . ARG A 1 83 ? 4.402 6.656 -13.044 1.00 81.50 83 ARG A C 1
ATOM 697 O O . ARG A 1 83 ? 3.800 6.611 -11.975 1.00 81.50 83 ARG A O 1
ATOM 704 N N . GLU A 1 84 ? 3.898 7.240 -14.129 1.00 86.19 84 GLU A N 1
ATOM 705 C CA . GLU A 1 84 ? 2.553 7.829 -14.184 1.00 86.19 84 GLU A CA 1
ATOM 706 C C . GLU A 1 84 ? 1.469 6.759 -14.006 1.00 86.19 84 GLU A C 1
ATOM 708 O O . GLU A 1 84 ? 0.612 6.904 -13.137 1.00 86.19 84 GLU A O 1
ATOM 713 N N . GLY A 1 85 ? 1.570 5.633 -14.715 1.00 86.75 85 GLY A N 1
ATOM 714 C CA . GLY A 1 85 ? 0.621 4.528 -14.578 1.00 86.75 85 GLY A CA 1
ATOM 715 C C . GLY A 1 85 ? 0.574 3.926 -13.170 1.00 86.75 85 GLY A C 1
ATOM 716 O O . GLY A 1 85 ? -0.508 3.681 -12.639 1.00 86.75 85 GLY A O 1
ATOM 717 N N . ILE A 1 86 ? 1.729 3.733 -12.518 1.00 82.81 86 ILE A N 1
ATOM 718 C CA . ILE A 1 86 ? 1.764 3.252 -11.125 1.00 82.81 86 ILE A CA 1
ATOM 719 C C . ILE A 1 86 ? 1.147 4.286 -10.178 1.00 82.81 86 ILE A C 1
ATOM 721 O O . ILE A 1 86 ? 0.384 3.905 -9.289 1.00 82.81 86 ILE A O 1
ATOM 725 N N . ARG A 1 87 ? 1.430 5.582 -10.374 1.00 82.94 87 ARG A N 1
ATOM 726 C CA . ARG A 1 87 ? 0.836 6.654 -9.565 1.00 82.94 87 ARG A CA 1
ATOM 727 C C . ARG A 1 87 ? -0.691 6.608 -9.616 1.00 82.94 87 ARG A C 1
ATOM 729 O O . ARG A 1 87 ? -1.314 6.664 -8.567 1.00 82.94 87 ARG A O 1
ATOM 736 N N . GLU A 1 88 ? -1.286 6.417 -10.789 1.00 88.12 88 GLU A N 1
ATOM 737 C CA . GLU A 1 88 ? -2.747 6.317 -10.918 1.00 88.12 88 GLU A CA 1
ATOM 738 C C . GLU A 1 88 ? -3.343 5.138 -10.132 1.00 88.12 88 GLU A C 1
ATOM 740 O O . GLU A 1 88 ? -4.427 5.252 -9.556 1.00 88.12 88 GLU A O 1
ATOM 745 N N . ILE A 1 89 ? -2.647 3.995 -10.086 1.00 86.88 89 ILE A N 1
ATOM 746 C CA . ILE A 1 89 ? -3.063 2.853 -9.259 1.00 86.88 89 ILE A CA 1
ATOM 747 C C . ILE A 1 89 ? -2.962 3.203 -7.772 1.00 86.88 89 ILE A C 1
ATOM 749 O O . ILE A 1 89 ? -3.890 2.919 -7.013 1.00 86.88 89 ILE A O 1
ATOM 753 N N . VAL A 1 90 ? -1.859 3.830 -7.359 1.00 81.69 90 VAL A N 1
ATOM 754 C CA . VAL A 1 90 ? -1.639 4.267 -5.974 1.00 81.69 90 VAL A CA 1
ATOM 755 C C . VAL A 1 90 ? -2.712 5.258 -5.527 1.00 81.69 90 VAL A C 1
ATOM 757 O O . VAL A 1 90 ? -3.300 5.057 -4.466 1.00 81.69 90 VAL A O 1
ATOM 760 N N . ASP A 1 91 ? -3.022 6.263 -6.344 1.00 83.38 91 ASP A N 1
ATOM 761 C CA . ASP A 1 91 ? -4.037 7.275 -6.043 1.00 83.38 91 ASP A CA 1
ATOM 762 C C . ASP A 1 91 ? -5.418 6.625 -5.849 1.00 83.38 91 ASP A C 1
ATOM 764 O O . ASP A 1 91 ? -6.142 6.941 -4.905 1.00 83.38 91 ASP A O 1
ATOM 768 N N . LYS A 1 92 ? -5.763 5.638 -6.684 1.00 86.56 92 LYS A N 1
ATOM 769 C CA . LYS A 1 92 ? -7.019 4.888 -6.553 1.00 86.56 92 LYS A CA 1
ATOM 770 C C . LYS A 1 92 ? -7.067 4.032 -5.287 1.00 86.56 92 LYS A C 1
ATOM 772 O O . LYS A 1 92 ? -8.095 3.958 -4.616 1.00 86.56 92 LYS A O 1
ATOM 777 N N . LEU A 1 93 ? -5.963 3.374 -4.938 1.00 83.06 93 LEU A N 1
ATOM 778 C CA . LEU A 1 93 ? -5.855 2.619 -3.687 1.00 83.06 93 LEU A CA 1
ATOM 779 C C . LEU A 1 93 ? -5.994 3.531 -2.465 1.00 83.06 93 LEU A C 1
ATOM 781 O O . LEU A 1 93 ? -6.639 3.146 -1.485 1.00 83.06 93 LEU A O 1
ATOM 785 N N . GLU A 1 94 ? -5.409 4.726 -2.530 1.00 78.94 94 GLU A N 1
ATOM 786 C CA . GLU A 1 94 ? -5.519 5.750 -1.496 1.00 78.94 94 GLU A CA 1
ATOM 787 C C . GLU A 1 94 ? -6.955 6.263 -1.366 1.00 78.94 94 GLU A C 1
ATOM 789 O O . GLU A 1 94 ? -7.458 6.351 -0.249 1.00 78.94 94 GLU A O 1
ATOM 794 N N . GLU A 1 95 ? -7.653 6.506 -2.477 1.00 85.38 95 GLU A N 1
ATOM 795 C CA . GLU A 1 95 ? -9.069 6.885 -2.475 1.00 85.38 95 GLU A CA 1
ATOM 796 C C . GLU A 1 95 ? -9.920 5.858 -1.714 1.00 85.38 95 GLU A C 1
ATOM 798 O O . GLU A 1 95 ? -10.663 6.210 -0.795 1.00 85.38 95 GLU A O 1
ATOM 803 N N . ILE A 1 96 ? -9.764 4.569 -2.030 1.00 83.88 96 ILE A N 1
ATOM 804 C CA . ILE A 1 96 ? -10.495 3.496 -1.344 1.00 83.88 96 ILE A CA 1
ATOM 805 C C . ILE A 1 96 ? -10.106 3.439 0.144 1.00 83.88 96 ILE A C 1
ATOM 807 O O . ILE A 1 96 ? -10.965 3.285 1.016 1.00 83.88 96 ILE A O 1
ATOM 811 N N . GLY A 1 97 ? -8.819 3.604 0.456 1.00 76.44 97 GLY A N 1
ATOM 812 C CA . GLY A 1 97 ? -8.328 3.650 1.833 1.00 76.44 97 GLY A CA 1
ATOM 813 C C . GLY A 1 97 ? -8.901 4.830 2.627 1.00 76.44 97 GLY A C 1
ATOM 814 O O . GLY A 1 97 ? -9.226 4.687 3.809 1.00 76.44 97 GLY A O 1
ATOM 815 N N . ASN A 1 98 ? -9.082 5.980 1.976 1.00 77.12 98 ASN A N 1
ATOM 816 C CA . ASN A 1 98 ? -9.674 7.177 2.561 1.00 77.12 98 ASN A CA 1
ATOM 817 C C . ASN A 1 98 ? -11.170 7.000 2.828 1.00 77.12 98 ASN A C 1
ATOM 819 O O . ASN A 1 98 ? -11.620 7.403 3.895 1.00 77.12 98 ASN A O 1
ATOM 823 N N . ARG A 1 99 ? -11.924 6.286 1.984 1.00 78.06 99 ARG A N 1
ATOM 824 C CA . ARG A 1 99 ? -13.334 5.941 2.279 1.00 78.06 99 ARG A CA 1
ATOM 825 C C . ARG A 1 99 ? -13.477 5.154 3.585 1.00 78.06 99 ARG A C 1
ATOM 827 O O . ARG A 1 99 ? -14.326 5.455 4.423 1.00 78.06 99 ARG A O 1
ATOM 834 N N . ILE A 1 100 ? -12.575 4.197 3.818 1.00 71.50 100 ILE A N 1
ATOM 835 C CA . ILE A 1 100 ? -12.501 3.437 5.081 1.00 71.50 100 ILE A CA 1
ATOM 836 C C . ILE A 1 100 ? -12.093 4.351 6.256 1.00 71.50 100 ILE A C 1
ATOM 838 O O . ILE A 1 100 ? -12.425 4.089 7.416 1.00 71.50 100 ILE A O 1
ATOM 842 N N . ARG A 1 101 ? -11.356 5.434 5.983 1.00 66.75 101 ARG A N 1
ATOM 843 C CA . ARG A 1 101 ? -10.921 6.427 6.975 1.00 66.75 101 ARG A CA 1
ATOM 844 C C . ARG A 1 101 ? -12.013 7.445 7.321 1.00 66.75 101 ARG A C 1
ATOM 846 O O . ARG A 1 101 ? -12.134 7.787 8.491 1.00 66.75 101 ARG A O 1
ATOM 853 N N . GLU A 1 102 ? -12.803 7.913 6.362 1.00 63.59 102 GLU A N 1
ATOM 854 C CA . GLU A 1 102 ? -13.769 9.011 6.529 1.00 63.59 102 GLU A CA 1
ATOM 855 C C . GLU A 1 102 ? -15.010 8.620 7.343 1.00 63.59 102 GLU A C 1
ATOM 857 O O . GLU A 1 102 ? -15.505 9.416 8.143 1.00 63.59 102 GLU A O 1
ATOM 862 N N . LEU A 1 103 ? -15.449 7.359 7.278 1.00 55.38 103 LEU A N 1
ATOM 863 C CA . LEU A 1 103 ? -16.520 6.851 8.150 1.00 55.38 103 LEU A CA 1
ATOM 864 C C . LEU A 1 103 ? -16.118 6.765 9.640 1.00 55.38 103 LEU A C 1
ATOM 866 O O . LEU A 1 103 ? -16.961 6.491 10.493 1.00 55.38 103 LEU A O 1
ATOM 870 N N . ARG A 1 104 ? -14.859 7.082 9.992 1.00 52.44 104 ARG A N 1
ATOM 871 C CA . ARG A 1 104 ? -14.368 7.194 11.382 1.00 52.44 104 ARG A CA 1
ATOM 872 C C . ARG A 1 104 ? -14.829 8.460 12.115 1.00 52.44 104 ARG A C 1
ATOM 874 O O . ARG A 1 104 ? -14.453 8.654 13.270 1.00 52.44 104 ARG A O 1
ATOM 881 N N . GLY A 1 105 ? -15.653 9.309 11.495 1.00 43.69 105 GLY A N 1
ATOM 882 C CA . GLY A 1 105 ? -16.202 10.521 12.115 1.00 43.69 105 GLY A CA 1
ATOM 883 C C . GLY A 1 105 ? -17.111 10.299 13.337 1.00 43.69 105 GLY A C 1
ATOM 884 O O . GLY A 1 105 ? -17.463 11.272 14.001 1.00 43.69 105 GLY A O 1
ATOM 885 N N . ARG A 1 106 ? -17.494 9.059 13.685 1.00 36.78 106 ARG A N 1
ATOM 886 C CA . ARG A 1 106 ? -18.263 8.755 14.908 1.00 36.78 106 ARG A CA 1
ATOM 887 C C . ARG A 1 106 ? -17.898 7.395 15.513 1.00 36.78 106 ARG A C 1
ATOM 889 O O . ARG A 1 106 ? -18.544 6.396 15.241 1.00 36.78 106 ARG A O 1
ATOM 896 N N . GLY A 1 107 ? -16.937 7.409 16.435 1.00 38.66 107 GLY A N 1
ATOM 897 C CA . GLY A 1 107 ? -16.865 6.437 17.532 1.00 38.66 107 GLY A CA 1
ATOM 898 C C . GLY A 1 107 ? -16.069 5.148 17.287 1.00 38.66 107 GLY A C 1
ATOM 899 O O . GLY A 1 107 ? -16.226 4.469 16.285 1.00 38.66 107 GLY A O 1
ATOM 900 N N . TYR A 1 108 ? -15.256 4.807 18.297 1.00 33.62 108 TYR A N 1
ATOM 901 C CA . TYR A 1 108 ? -14.851 3.446 18.675 1.00 33.62 108 TYR A CA 1
ATOM 902 C C . TYR A 1 108 ? -14.247 2.563 17.565 1.00 33.62 108 TYR A C 1
ATOM 904 O O . TYR A 1 108 ? -14.908 1.640 17.125 1.00 33.62 108 TYR A O 1
ATOM 912 N N . LEU A 1 109 ? -12.985 2.786 17.163 1.00 33.53 109 LEU A N 1
ATOM 913 C CA . LEU A 1 109 ? -12.015 1.736 16.754 1.00 33.53 109 LEU A CA 1
ATOM 914 C C . LEU A 1 109 ? -10.739 2.385 16.184 1.00 33.53 109 LEU A C 1
ATOM 916 O O . LEU A 1 109 ? -10.582 2.592 14.982 1.00 33.53 109 LEU A O 1
ATOM 920 N N . TRP A 1 110 ? -9.798 2.708 17.074 1.00 34.03 110 TRP A N 1
ATOM 921 C CA . TRP A 1 110 ? -8.444 3.169 16.742 1.00 34.03 110 TRP A CA 1
ATOM 922 C C . TRP A 1 110 ? -7.569 1.955 16.375 1.00 34.03 110 TRP A C 1
ATOM 924 O O . TRP A 1 110 ? -6.712 1.523 17.148 1.00 34.03 110 TRP A O 1
ATOM 934 N N . ILE A 1 111 ? -7.828 1.332 15.220 1.00 35.03 111 ILE A N 1
ATOM 935 C CA . ILE A 1 111 ? -6.890 0.350 14.661 1.00 35.03 111 ILE A CA 1
ATOM 936 C C . ILE A 1 111 ? -5.743 1.127 13.995 1.00 35.03 111 ILE A C 1
ATOM 938 O O . ILE A 1 111 ? -5.979 2.046 13.210 1.00 35.03 111 ILE A O 1
ATOM 942 N N . TRP A 1 112 ? -4.521 0.753 14.379 1.00 32.38 112 TRP A N 1
ATOM 943 C CA . TRP A 1 112 ? -3.188 1.300 14.092 1.00 32.38 112 TRP A CA 1
ATOM 944 C C . TRP A 1 112 ? -2.802 1.380 12.600 1.00 32.38 112 TRP A C 1
ATOM 946 O O . TRP A 1 112 ? -1.751 0.893 12.194 1.00 32.38 112 TRP A O 1
ATOM 956 N N . PHE A 1 113 ? -3.641 1.963 11.753 1.00 40.97 113 PHE A N 1
ATOM 957 C CA . PHE A 1 113 ? -3.361 2.085 10.324 1.00 40.97 113 PHE A CA 1
ATOM 958 C C . PHE A 1 113 ? -2.581 3.358 10.028 1.00 40.97 113 PHE A C 1
ATOM 960 O O . PHE A 1 113 ? -3.117 4.284 9.423 1.00 40.97 113 PHE A O 1
ATOM 967 N N . ASP A 1 114 ? -1.324 3.384 10.461 1.00 41.28 114 ASP A N 1
ATOM 968 C CA . ASP A 1 114 ? -0.330 4.298 9.907 1.00 41.28 114 ASP A CA 1
ATOM 969 C C . ASP A 1 114 ? 0.327 3.595 8.719 1.00 41.28 114 ASP A C 1
ATOM 971 O O . ASP A 1 114 ? 1.448 3.092 8.769 1.00 41.28 114 ASP A O 1
ATOM 975 N N . LEU A 1 115 ? -0.446 3.457 7.641 1.00 44.72 115 LEU A N 1
ATOM 976 C CA . LEU A 1 115 ? 0.189 3.306 6.347 1.00 44.72 115 LEU A CA 1
ATOM 977 C C . LEU A 1 115 ? 0.833 4.655 6.117 1.00 44.72 115 LEU A C 1
ATOM 979 O O . LEU A 1 115 ? 0.117 5.607 5.798 1.00 44.72 115 LEU A O 1
ATOM 983 N N . LYS A 1 116 ? 2.155 4.730 6.289 1.00 53.22 116 LYS A N 1
ATOM 984 C CA . LYS A 1 116 ? 2.951 5.754 5.614 1.00 53.22 116 LYS A CA 1
ATOM 985 C C . LYS A 1 116 ? 2.317 5.894 4.221 1.00 53.22 116 LYS A C 1
ATOM 987 O O . LYS A 1 116 ? 2.182 4.842 3.577 1.00 53.22 116 LYS A O 1
ATOM 992 N N . PRO A 1 117 ? 1.767 7.068 3.839 1.00 58.53 117 PRO A N 1
ATOM 993 C CA . PRO A 1 117 ? 0.988 7.217 2.618 1.00 58.53 117 PRO A CA 1
ATOM 994 C C . PRO A 1 117 ? 1.660 6.414 1.511 1.00 58.53 117 PRO A C 1
ATOM 996 O O . PRO A 1 117 ? 2.873 6.519 1.352 1.00 58.53 117 PRO A O 1
ATOM 999 N N . ILE A 1 118 ? 0.929 5.550 0.796 1.00 58.94 118 ILE A N 1
ATOM 1000 C CA . ILE A 1 118 ? 1.525 4.685 -0.248 1.00 58.94 118 ILE A CA 1
ATOM 1001 C C . ILE A 1 118 ? 2.382 5.537 -1.211 1.00 58.94 118 ILE A C 1
ATOM 1003 O O . ILE A 1 118 ? 3.406 5.094 -1.727 1.00 58.94 118 ILE A O 1
ATOM 1007 N N . LYS A 1 119 ? 2.000 6.806 -1.354 1.00 64.38 119 LYS A N 1
ATOM 1008 C CA . LYS A 1 119 ? 2.721 7.895 -2.001 1.00 64.38 119 LYS A CA 1
ATOM 1009 C C . LYS A 1 119 ? 4.133 8.185 -1.463 1.00 64.38 119 LYS A C 1
ATOM 1011 O O . LYS A 1 119 ? 5.025 8.380 -2.277 1.00 64.38 119 LYS A O 1
ATOM 1016 N N . ASP A 1 120 ? 4.364 8.191 -0.154 1.00 66.00 120 ASP A N 1
ATOM 1017 C CA . ASP A 1 120 ? 5.682 8.422 0.461 1.00 66.00 120 ASP A CA 1
ATOM 1018 C C . ASP A 1 120 ? 6.634 7.262 0.147 1.00 66.00 120 ASP A C 1
ATOM 1020 O O . ASP A 1 120 ? 7.787 7.469 -0.221 1.00 66.00 120 ASP A O 1
ATOM 1024 N N . LEU A 1 121 ? 6.119 6.029 0.215 1.00 56.62 121 LEU A N 1
ATOM 1025 C CA . LEU A 1 121 ? 6.850 4.831 -0.214 1.00 56.62 121 LEU A CA 1
ATOM 1026 C C . LEU A 1 121 ? 7.156 4.864 -1.718 1.00 56.62 121 LEU A C 1
ATOM 1028 O O . LEU A 1 121 ? 8.188 4.362 -2.150 1.00 56.62 121 LEU A O 1
ATOM 1032 N N . PHE A 1 122 ? 6.273 5.460 -2.522 1.00 61.31 122 PHE A N 1
ATOM 1033 C CA . PHE A 1 122 ? 6.479 5.636 -3.958 1.00 61.31 122 PHE A CA 1
ATOM 1034 C C . PHE A 1 122 ? 7.485 6.754 -4.288 1.00 61.31 122 PHE A C 1
ATOM 1036 O O . PHE A 1 122 ? 8.223 6.642 -5.264 1.00 61.31 122 PHE A O 1
ATOM 1043 N N . GLN A 1 123 ? 7.545 7.823 -3.487 1.00 63.66 123 GLN A N 1
ATOM 1044 C CA . GLN A 1 123 ? 8.505 8.919 -3.665 1.00 63.66 123 GLN A CA 1
ATOM 1045 C C . GLN A 1 123 ? 9.948 8.458 -3.439 1.00 63.66 123 GLN A C 1
ATOM 1047 O O . GLN A 1 123 ? 10.797 8.750 -4.276 1.00 63.66 123 GLN A O 1
ATOM 1052 N N . GLU A 1 124 ? 10.200 7.650 -2.406 1.00 55.84 124 GLU A N 1
ATOM 1053 C CA . GLU A 1 124 ? 11.522 7.051 -2.136 1.00 55.84 124 GLU A CA 1
ATOM 1054 C C . GLU A 1 124 ? 12.024 6.166 -3.294 1.00 55.84 124 GLU A C 1
ATOM 1056 O O . GLU A 1 124 ? 13.222 6.009 -3.500 1.00 55.84 124 GLU A O 1
ATOM 1061 N N . VAL A 1 125 ? 11.105 5.607 -4.085 1.00 50.66 125 VAL A N 1
ATOM 1062 C CA . VAL A 1 125 ? 11.404 4.750 -5.242 1.00 50.66 125 VAL A CA 1
ATOM 1063 C C . VAL A 1 125 ? 11.590 5.571 -6.528 1.00 50.66 125 VAL A C 1
ATOM 1065 O O . VAL A 1 125 ? 12.195 5.104 -7.490 1.00 50.66 125 VAL A O 1
ATOM 1068 N N . ALA A 1 126 ? 11.087 6.805 -6.581 1.00 53.94 126 ALA A N 1
ATOM 1069 C CA . ALA A 1 126 ? 11.116 7.626 -7.787 1.00 53.94 126 ALA A CA 1
ATOM 1070 C C . ALA A 1 126 ? 12.436 8.391 -7.993 1.00 53.94 126 ALA A C 1
ATOM 1072 O O . ALA A 1 126 ? 12.718 8.756 -9.139 1.00 53.94 126 ALA A O 1
ATOM 1073 N N . GLU A 1 127 ? 13.214 8.619 -6.929 1.00 55.53 127 GLU A N 1
ATOM 1074 C CA . GLU A 1 127 ? 14.433 9.446 -6.939 1.00 55.53 127 GLU A CA 1
ATOM 1075 C C . GLU A 1 127 ? 15.672 8.748 -7.537 1.00 55.53 127 GLU A C 1
ATOM 1077 O O . GLU A 1 127 ? 16.622 9.431 -7.905 1.00 55.53 127 GLU A O 1
ATOM 1082 N N . GLU A 1 128 ? 15.653 7.421 -7.728 1.00 51.03 128 GLU A N 1
ATOM 1083 C CA . GLU A 1 128 ? 16.851 6.639 -8.096 1.00 51.03 128 GLU A CA 1
ATOM 1084 C C . GLU A 1 128 ? 16.673 5.743 -9.344 1.00 51.03 128 GLU A C 1
ATOM 1086 O O . GLU A 1 128 ? 17.342 4.723 -9.511 1.00 51.03 128 GLU A O 1
ATOM 1091 N N . VAL A 1 129 ? 15.777 6.105 -10.269 1.00 56.03 129 VAL A N 1
ATOM 1092 C CA . VAL A 1 129 ? 15.558 5.297 -11.483 1.00 56.03 129 VAL A CA 1
ATOM 1093 C C . VAL A 1 129 ? 16.732 5.460 -12.452 1.00 56.03 129 VAL A C 1
ATOM 1095 O O . VAL A 1 129 ? 16.805 6.434 -13.199 1.00 56.03 129 VAL A O 1
ATOM 1098 N N . ASN A 1 130 ? 17.632 4.476 -12.472 1.00 55.25 130 ASN A N 1
ATOM 1099 C CA . ASN A 1 130 ? 18.624 4.336 -13.536 1.00 55.25 130 ASN A CA 1
ATOM 1100 C C . ASN A 1 130 ? 17.888 4.086 -14.870 1.00 55.25 130 ASN A C 1
ATOM 1102 O O . ASN A 1 130 ? 16.922 3.321 -14.891 1.00 55.25 130 ASN A O 1
ATOM 1106 N N . VAL A 1 131 ? 18.309 4.731 -15.966 1.00 63.34 131 VAL A N 1
ATOM 1107 C CA . VAL A 1 131 ? 17.607 4.734 -17.272 1.00 63.34 131 VAL A CA 1
ATOM 1108 C C . VAL A 1 131 ? 17.797 3.393 -17.999 1.00 63.34 131 VAL A C 1
ATOM 1110 O O . VAL A 1 131 ? 18.442 3.305 -19.037 1.00 63.34 131 VAL A O 1
ATOM 1113 N N . THR A 1 132 ? 17.281 2.309 -17.422 1.00 71.69 132 THR A N 1
ATOM 1114 C CA . THR A 1 132 ? 17.278 0.955 -17.988 1.00 71.69 132 THR A CA 1
ATOM 1115 C C . THR A 1 132 ? 15.980 0.239 -17.628 1.00 71.69 132 THR A C 1
ATOM 1117 O O . THR A 1 132 ? 15.339 0.553 -16.623 1.00 71.69 132 THR A O 1
ATOM 1120 N N . MET A 1 133 ? 15.593 -0.754 -18.436 1.00 69.69 133 MET A N 1
ATOM 1121 C CA . MET A 1 133 ? 14.411 -1.573 -18.150 1.00 69.69 133 MET A CA 1
ATOM 1122 C C . MET A 1 133 ? 14.564 -2.298 -16.802 1.00 69.69 133 MET A C 1
ATOM 1124 O O . MET A 1 133 ? 13.689 -2.186 -15.951 1.00 69.69 133 MET A O 1
ATOM 1128 N N . ASP A 1 134 ? 15.725 -2.908 -16.543 1.00 76.81 134 ASP A N 1
ATOM 1129 C CA . ASP A 1 134 ? 16.052 -3.536 -15.250 1.00 76.81 134 ASP A CA 1
ATOM 1130 C C . ASP A 1 134 ? 16.002 -2.545 -14.074 1.00 76.81 134 ASP A C 1
ATOM 1132 O O . ASP A 1 134 ? 15.591 -2.886 -12.960 1.00 76.81 134 ASP A O 1
ATOM 1136 N N . GLY A 1 135 ? 16.379 -1.287 -14.324 1.00 74.38 135 GLY A N 1
ATOM 1137 C CA . GLY A 1 135 ? 16.227 -0.188 -13.379 1.00 74.38 135 GLY A CA 1
ATOM 1138 C C . GLY A 1 135 ? 14.765 -0.018 -12.982 1.00 74.38 135 GLY A C 1
ATOM 1139 O O . GLY A 1 135 ? 14.442 -0.078 -11.801 1.00 74.38 135 GLY A O 1
ATOM 1140 N N . VAL A 1 136 ? 13.857 0.097 -13.949 1.00 72.44 136 VAL A N 1
ATOM 1141 C CA . VAL A 1 136 ? 12.414 0.221 -13.682 1.00 72.44 136 VAL A CA 1
ATOM 1142 C C . VAL A 1 136 ? 11.865 -0.996 -12.920 1.00 72.44 136 VAL A C 1
ATOM 1144 O O . VAL A 1 136 ? 11.145 -0.817 -11.936 1.00 72.44 136 VAL A O 1
ATOM 1147 N N . LEU A 1 137 ? 12.239 -2.222 -13.311 1.00 76.75 137 LEU A N 1
ATOM 1148 C CA . LEU A 1 137 ? 11.781 -3.459 -12.655 1.00 76.75 137 LEU A CA 1
ATOM 1149 C C . LEU A 1 137 ? 12.204 -3.530 -11.188 1.00 76.75 137 LEU A C 1
ATOM 1151 O O . LEU A 1 137 ? 11.368 -3.697 -10.299 1.00 76.75 137 LEU A O 1
ATOM 1155 N N . SER A 1 138 ? 13.499 -3.340 -10.929 1.00 78.38 138 SER A N 1
ATOM 1156 C CA . SER A 1 138 ? 14.068 -3.439 -9.582 1.00 78.38 138 SER A CA 1
ATOM 1157 C C . SER A 1 138 ? 13.442 -2.442 -8.603 1.00 78.38 138 SER A C 1
ATOM 1159 O O . SER A 1 138 ? 13.254 -2.753 -7.426 1.00 78.38 138 SER A O 1
ATOM 1161 N N . HIS A 1 139 ? 13.059 -1.258 -9.078 1.00 75.88 139 HIS A N 1
ATOM 1162 C CA . HIS A 1 139 ? 12.378 -0.246 -8.274 1.00 75.88 139 HIS A CA 1
ATOM 1163 C C . HIS A 1 139 ? 10.968 -0.680 -7.866 1.00 75.88 139 HIS A C 1
ATOM 1165 O O . HIS A 1 139 ? 10.589 -0.543 -6.699 1.00 75.88 139 HIS A O 1
ATOM 1171 N N . VAL A 1 140 ? 10.206 -1.272 -8.787 1.00 75.62 140 VAL A N 1
ATOM 1172 C CA . VAL A 1 140 ? 8.868 -1.797 -8.478 1.00 75.62 140 VAL A CA 1
ATOM 1173 C C . VAL A 1 140 ? 8.941 -3.012 -7.553 1.00 75.62 140 VAL A C 1
ATOM 1175 O O . VAL A 1 140 ? 8.123 -3.146 -6.642 1.00 75.62 140 VAL A O 1
ATOM 1178 N N . GLU A 1 141 ? 9.946 -3.869 -7.715 1.00 79.00 141 GLU A N 1
ATOM 1179 C CA . GLU A 1 141 ? 10.176 -4.993 -6.803 1.00 79.00 141 GLU A CA 1
ATOM 1180 C C . GLU A 1 141 ? 10.519 -4.535 -5.381 1.00 79.00 141 GLU A C 1
ATOM 1182 O O . GLU A 1 141 ? 9.951 -5.052 -4.410 1.00 79.00 141 GLU A O 1
ATOM 1187 N N . LYS A 1 142 ? 11.390 -3.526 -5.240 1.00 79.88 142 LYS A N 1
ATOM 1188 C CA . LYS A 1 142 ? 11.683 -2.889 -3.946 1.00 79.88 142 LYS A CA 1
ATOM 1189 C C . LYS A 1 142 ? 10.417 -2.306 -3.319 1.00 79.88 142 LYS A C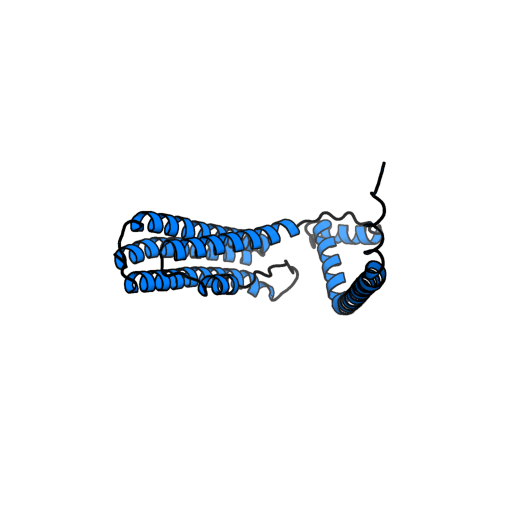 1
ATOM 1191 O O . LYS A 1 142 ? 10.162 -2.549 -2.142 1.00 79.88 142 LYS A O 1
ATOM 1196 N N . PHE A 1 143 ? 9.601 -1.597 -4.100 1.00 75.25 143 PHE A N 1
ATOM 1197 C CA . PHE A 1 143 ? 8.337 -1.019 -3.640 1.00 75.25 143 PHE A CA 1
ATOM 1198 C C . PHE A 1 143 ? 7.373 -2.078 -3.087 1.00 75.25 143 PHE A C 1
ATOM 1200 O O . PHE A 1 143 ? 6.861 -1.930 -1.976 1.00 75.25 143 PHE A O 1
ATOM 1207 N N . ILE A 1 144 ? 7.173 -3.178 -3.818 1.00 74.19 144 ILE A N 1
ATOM 1208 C CA . ILE A 1 144 ? 6.325 -4.297 -3.377 1.00 74.19 144 ILE A CA 1
ATOM 1209 C C . ILE A 1 144 ? 6.849 -4.908 -2.096 1.00 74.19 144 ILE A C 1
ATOM 1211 O O . ILE A 1 144 ? 6.079 -5.116 -1.166 1.00 74.19 144 ILE A O 1
ATOM 1215 N N . SER A 1 145 ? 8.155 -5.141 -2.030 1.00 76.56 145 SER A N 1
ATOM 1216 C CA . SER A 1 145 ? 8.790 -5.731 -0.855 1.00 76.56 145 SER A CA 1
ATOM 1217 C C . SER A 1 145 ? 8.619 -4.840 0.380 1.00 76.56 145 SER A C 1
ATOM 1219 O O . SER A 1 145 ? 8.359 -5.333 1.476 1.00 76.56 145 SER A O 1
ATOM 1221 N N . SER A 1 146 ? 8.734 -3.519 0.217 1.00 73.81 146 SER A N 1
ATOM 1222 C CA . SER A 1 146 ? 8.499 -2.547 1.291 1.00 73.81 146 SER A CA 1
ATOM 1223 C C . SER A 1 146 ? 7.040 -2.530 1.744 1.00 73.81 146 SER A C 1
ATOM 1225 O O . SER A 1 146 ? 6.775 -2.453 2.943 1.00 73.81 146 SER A O 1
ATOM 1227 N N . LEU A 1 147 ? 6.089 -2.654 0.814 1.00 69.62 147 LEU A N 1
ATOM 1228 C CA . LEU A 1 147 ? 4.670 -2.729 1.152 1.00 69.62 147 LEU A CA 1
ATOM 1229 C C . LEU A 1 147 ? 4.294 -4.054 1.809 1.00 69.62 147 LEU A C 1
ATOM 1231 O O . LEU A 1 147 ? 3.610 -4.036 2.828 1.00 69.62 147 LEU A O 1
ATOM 1235 N N . GLU A 1 148 ? 4.776 -5.188 1.302 1.00 70.50 148 GLU A N 1
ATOM 1236 C CA . GLU A 1 148 ? 4.605 -6.493 1.946 1.00 70.50 148 GLU A CA 1
ATOM 1237 C C . GLU A 1 148 ? 5.111 -6.441 3.391 1.00 70.50 148 GLU A C 1
ATOM 1239 O O . GLU A 1 148 ? 4.353 -6.777 4.297 1.00 70.50 148 GLU A O 1
ATOM 1244 N N . LYS A 1 149 ? 6.307 -5.888 3.636 1.00 70.62 149 LYS A N 1
ATOM 1245 C CA . LYS A 1 149 ? 6.824 -5.669 4.998 1.00 70.62 149 LYS A CA 1
ATOM 1246 C C . LYS A 1 149 ? 5.927 -4.758 5.838 1.00 70.62 149 LYS A C 1
ATOM 1248 O O . LYS A 1 149 ? 5.607 -5.110 6.969 1.00 70.62 149 LYS A O 1
ATOM 1253 N N . ALA A 1 150 ? 5.470 -3.626 5.298 1.00 66.62 150 ALA A N 1
ATOM 1254 C CA . ALA A 1 150 ? 4.581 -2.711 6.018 1.00 66.62 150 ALA A CA 1
ATOM 1255 C C . ALA A 1 150 ? 3.255 -3.388 6.419 1.00 66.62 150 ALA A C 1
ATOM 1257 O O . ALA A 1 150 ? 2.768 -3.216 7.540 1.00 66.62 150 ALA A O 1
ATOM 1258 N N . PHE A 1 151 ? 2.683 -4.208 5.535 1.00 62.38 151 PHE A N 1
ATOM 1259 C CA . PHE A 1 151 ? 1.455 -4.955 5.801 1.00 62.38 151 PHE A CA 1
ATOM 1260 C C . PHE A 1 151 ? 1.673 -6.181 6.703 1.00 62.38 151 PHE A C 1
ATOM 1262 O O . PHE A 1 151 ? 0.809 -6.478 7.534 1.00 62.38 151 PHE A O 1
ATOM 1269 N N . GLU A 1 152 ? 2.814 -6.863 6.604 1.00 58.25 152 GLU A N 1
ATOM 1270 C CA . GLU A 1 152 ? 3.211 -7.963 7.491 1.00 58.25 152 GLU A CA 1
ATOM 1271 C C . GLU A 1 152 ? 3.475 -7.482 8.921 1.00 58.25 152 GLU A C 1
ATOM 1273 O O . GLU A 1 152 ? 2.994 -8.102 9.873 1.00 58.25 152 GLU A O 1
ATOM 1278 N N . ASP A 1 153 ? 4.157 -6.349 9.093 1.00 50.66 153 ASP A N 1
ATOM 1279 C CA . ASP A 1 153 ? 4.423 -5.743 10.402 1.00 50.66 153 ASP A CA 1
ATOM 1280 C C . ASP A 1 153 ? 3.141 -5.207 11.055 1.00 50.66 153 ASP A C 1
ATOM 1282 O O . ASP A 1 153 ? 2.968 -5.289 12.277 1.00 50.66 153 ASP A O 1
ATOM 1286 N N . THR A 1 154 ? 2.188 -4.748 10.237 1.00 45.66 154 THR A N 1
ATOM 1287 C CA . THR A 1 154 ? 0.829 -4.404 10.682 1.00 45.66 154 THR A CA 1
ATOM 1288 C C . THR A 1 154 ? 0.042 -5.657 11.109 1.00 45.66 154 THR A C 1
ATOM 1290 O O . THR A 1 154 ? -0.736 -5.609 12.062 1.00 45.66 154 THR A O 1
ATOM 1293 N N . GLY A 1 155 ? 0.270 -6.807 10.458 1.00 37.72 155 GLY A N 1
ATOM 1294 C CA . GLY A 1 155 ? -0.359 -8.095 10.776 1.00 37.72 155 GLY A CA 1
ATOM 1295 C C . GLY A 1 155 ? 0.230 -8.822 11.993 1.00 37.72 155 GLY A C 1
ATOM 1296 O O . GLY A 1 155 ? -0.521 -9.399 12.779 1.00 37.72 155 GLY A O 1
ATOM 1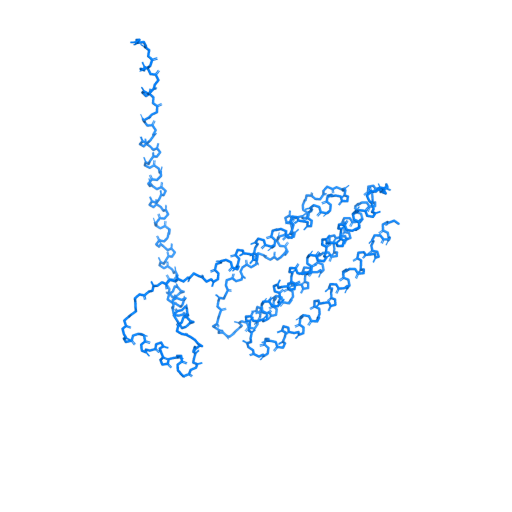297 N N . ARG A 1 156 ? 1.553 -8.769 12.207 1.00 34.19 156 ARG A N 1
ATOM 1298 C CA . ARG A 1 156 ? 2.242 -9.443 13.330 1.00 34.19 156 ARG A CA 1
ATOM 1299 C C . ARG A 1 156 ? 2.011 -8.780 14.689 1.00 34.19 156 ARG A C 1
ATOM 1301 O O . ARG A 1 156 ? 2.112 -9.449 15.714 1.00 34.19 156 ARG A O 1
ATOM 1308 N N . ARG A 1 157 ? 1.666 -7.489 14.726 1.00 35.34 157 ARG A N 1
ATOM 1309 C CA . ARG A 1 157 ? 1.372 -6.761 15.978 1.00 35.34 157 ARG A CA 1
ATOM 1310 C C . ARG A 1 157 ? -0.091 -6.843 16.430 1.00 35.34 157 ARG A C 1
ATOM 1312 O O . ARG A 1 157 ? -0.399 -6.394 17.530 1.00 35.34 157 ARG A O 1
ATOM 1319 N N . ALA A 1 158 ? -0.992 -7.408 15.623 1.00 42.16 158 ALA A N 1
ATOM 1320 C CA . ALA A 1 158 ? -2.434 -7.290 15.851 1.00 42.16 158 ALA A CA 1
ATOM 1321 C C . ALA A 1 158 ? -3.006 -8.198 16.961 1.00 42.16 158 ALA A C 1
ATOM 1323 O O . ALA A 1 158 ? -4.118 -7.949 17.420 1.00 42.16 158 ALA A O 1
ATOM 1324 N N . SER A 1 159 ? -2.280 -9.212 17.442 1.00 43.88 159 SER A N 1
ATOM 1325 C CA . SER A 1 159 ? -2.741 -10.008 18.590 1.00 43.88 159 SER A CA 1
ATOM 1326 C C . SER A 1 159 ? -1.583 -10.478 19.465 1.00 43.88 159 SER A C 1
ATOM 1328 O O . SER A 1 159 ? -1.061 -11.580 19.299 1.00 43.88 159 SER A O 1
ATOM 1330 N N . GLN A 1 160 ? -1.193 -9.650 20.431 1.00 44.81 160 GLN A N 1
ATOM 1331 C CA . GLN A 1 160 ? -0.445 -10.140 21.584 1.00 44.81 160 GLN A CA 1
ATOM 1332 C C . GLN A 1 160 ? -1.440 -10.617 22.639 1.00 44.81 160 GLN A C 1
ATOM 1334 O O . GLN A 1 160 ? -2.309 -9.862 23.072 1.00 44.81 160 GLN A O 1
ATOM 1339 N N . VAL A 1 161 ? -1.335 -11.888 23.028 1.00 56.38 161 VAL A N 1
ATOM 1340 C CA . VAL A 1 161 ? -2.147 -12.444 24.111 1.00 56.38 161 VAL A CA 1
ATOM 1341 C C . VAL A 1 161 ? -1.449 -12.110 25.419 1.00 56.38 161 VAL A C 1
ATOM 1343 O O . VAL A 1 161 ? -0.401 -12.668 25.735 1.00 56.38 161 VAL A O 1
ATOM 1346 N N . VAL A 1 162 ? -2.026 -11.175 26.168 1.00 60.94 162 VAL A N 1
ATOM 1347 C CA . VAL A 1 162 ? -1.537 -10.790 27.491 1.00 60.94 162 VAL A CA 1
ATOM 1348 C C . VAL A 1 162 ? -2.478 -11.375 28.536 1.00 60.94 162 VAL A C 1
ATOM 1350 O O . VAL A 1 162 ? -3.676 -11.099 28.528 1.00 60.94 162 VAL A O 1
ATOM 1353 N N . SER A 1 163 ? -1.939 -12.185 29.446 1.00 69.81 163 SER A N 1
ATOM 1354 C CA . SER A 1 163 ? -2.684 -12.659 30.613 1.00 69.81 163 SER A CA 1
ATOM 1355 C C . SER A 1 163 ? -2.686 -11.571 31.688 1.00 69.81 163 SER A C 1
ATOM 1357 O O . SER A 1 163 ? -1.626 -11.183 32.175 1.00 69.81 163 SER A O 1
ATOM 1359 N N . VAL A 1 164 ? -3.867 -11.094 32.083 1.00 79.88 164 VAL A N 1
ATOM 1360 C CA . VAL A 1 164 ? -4.045 -10.027 33.083 1.00 79.88 164 VAL A CA 1
ATOM 1361 C C . VAL A 1 164 ? -4.892 -10.510 34.260 1.00 79.88 164 VAL A C 1
ATOM 1363 O O . VAL A 1 164 ? -5.838 -11.272 34.080 1.00 79.88 164 VAL A O 1
ATOM 1366 N N . ARG A 1 165 ? -4.566 -10.060 35.479 1.00 88.88 165 ARG A N 1
ATOM 1367 C CA . ARG A 1 165 ? -5.416 -10.271 36.662 1.00 88.88 165 ARG A CA 1
ATOM 1368 C C . ARG A 1 165 ? -6.391 -9.108 36.785 1.00 88.88 165 ARG A C 1
ATOM 1370 O O . ARG A 1 165 ? -5.964 -7.962 36.893 1.00 88.88 165 ARG A O 1
ATOM 1377 N N . ILE A 1 166 ? -7.680 -9.418 36.793 1.00 89.12 166 ILE A N 1
ATOM 1378 C CA . ILE A 1 166 ? -8.772 -8.448 36.901 1.00 89.12 166 ILE A CA 1
ATOM 1379 C C . ILE A 1 166 ? -9.540 -8.753 38.190 1.00 89.12 166 ILE A C 1
ATOM 1381 O O . ILE A 1 166 ? -9.665 -9.917 38.573 1.00 89.12 166 ILE A O 1
ATOM 1385 N N . LYS A 1 167 ? -10.012 -7.717 38.891 1.00 93.31 167 LYS A N 1
ATOM 1386 C CA . LYS A 1 167 ? -10.857 -7.899 40.078 1.00 93.31 167 LYS A CA 1
ATOM 1387 C C . LYS A 1 167 ? -12.216 -8.455 39.660 1.00 93.31 167 LYS A C 1
ATOM 1389 O O . LYS A 1 167 ? -12.744 -8.072 38.623 1.00 93.31 167 LYS A O 1
ATOM 1394 N N . GLU A 1 168 ? -12.808 -9.293 40.501 1.00 91.88 168 GLU A N 1
ATOM 1395 C CA . GLU A 1 168 ? -14.072 -9.980 40.203 1.00 91.88 168 GLU A CA 1
ATOM 1396 C C . GLU A 1 168 ? -15.201 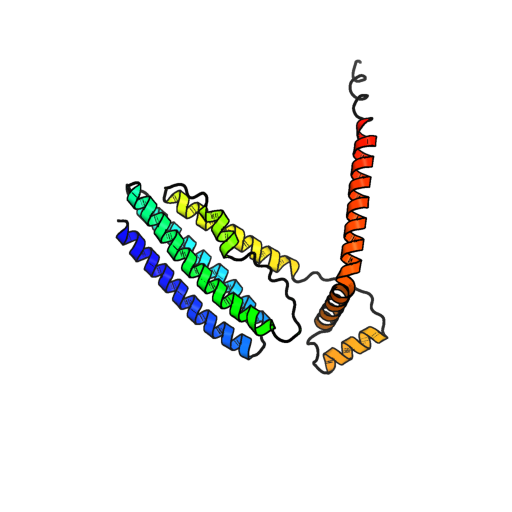-9.015 39.812 1.00 91.88 168 GLU A C 1
ATOM 1398 O O . GLU A 1 168 ? -15.823 -9.185 38.771 1.00 91.88 168 GLU A O 1
ATOM 1403 N N . LYS A 1 169 ? -15.351 -7.906 40.545 1.00 92.12 169 LYS A N 1
ATOM 1404 C CA . LYS A 1 169 ? -16.332 -6.854 40.234 1.00 92.12 169 LYS A CA 1
ATOM 1405 C C . LYS A 1 169 ? -16.163 -6.235 38.835 1.00 92.12 169 LYS A C 1
ATOM 1407 O O . LYS A 1 169 ? -17.150 -5.906 38.183 1.00 92.12 169 LYS A O 1
ATOM 1412 N N . ASP A 1 170 ? -14.924 -6.045 38.384 1.00 91.56 170 ASP A N 1
ATOM 1413 C CA . ASP A 1 170 ? -14.639 -5.453 37.071 1.00 91.56 170 ASP A CA 1
ATOM 1414 C C . ASP A 1 170 ? -14.865 -6.483 35.954 1.00 91.56 170 ASP A C 1
ATOM 1416 O O . ASP A 1 170 ? -15.339 -6.140 34.871 1.00 91.56 170 ASP A O 1
ATOM 1420 N N . LEU A 1 171 ? -14.578 -7.759 36.237 1.00 92.81 171 LEU A N 1
ATOM 1421 C CA . LEU A 1 171 ? -14.875 -8.866 35.334 1.00 92.81 171 LEU A CA 1
ATOM 1422 C C . LEU A 1 171 ? -16.388 -9.052 35.155 1.00 92.81 171 LEU A C 1
ATOM 1424 O O . LEU A 1 171 ? -16.842 -9.165 34.022 1.00 92.81 171 LEU A O 1
ATOM 1428 N N . GLU A 1 172 ? -17.174 -8.992 36.233 1.00 93.31 172 GLU A N 1
ATOM 1429 C CA . GLU A 1 172 ? -18.643 -9.041 36.166 1.00 93.31 172 GLU A CA 1
ATOM 1430 C C . GLU A 1 172 ? -19.225 -7.917 35.299 1.00 93.31 172 GLU A C 1
ATOM 1432 O O . GLU A 1 172 ? -20.175 -8.128 34.543 1.00 93.31 172 GLU A O 1
ATOM 1437 N N . LEU A 1 173 ? -18.661 -6.708 35.386 1.00 87.12 173 LEU A N 1
ATOM 1438 C CA . LEU A 1 173 ? -19.066 -5.595 34.531 1.00 87.12 173 LEU A CA 1
ATOM 1439 C C . LEU A 1 173 ? -18.766 -5.897 33.058 1.00 87.12 173 LEU A C 1
ATOM 1441 O O . LEU A 1 173 ? -19.635 -5.702 32.210 1.00 87.12 173 LEU A O 1
ATOM 1445 N N . ILE A 1 174 ? -17.557 -6.378 32.755 1.00 88.56 174 ILE A N 1
ATOM 1446 C CA . ILE A 1 174 ? -17.168 -6.777 31.396 1.00 88.56 174 ILE A CA 1
ATOM 1447 C C . ILE A 1 174 ? -18.121 -7.850 30.860 1.00 88.56 174 ILE A C 1
ATOM 1449 O O . ILE A 1 174 ? -18.574 -7.745 29.722 1.00 88.56 174 ILE A O 1
ATOM 1453 N N . ASP A 1 175 ? -18.466 -8.835 31.685 1.00 87.94 175 ASP A N 1
ATOM 1454 C CA . ASP A 1 175 ? -19.358 -9.932 31.318 1.00 87.94 175 ASP A CA 1
ATOM 1455 C C . ASP A 1 175 ? -20.747 -9.431 30.954 1.00 87.94 175 ASP A C 1
ATOM 1457 O O . ASP A 1 175 ? -21.235 -9.739 29.869 1.00 87.94 175 ASP A O 1
ATOM 1461 N N . ARG A 1 176 ? -21.332 -8.557 31.778 1.00 77.38 176 ARG A N 1
ATOM 1462 C CA . ARG A 1 176 ? -22.628 -7.935 31.474 1.00 77.38 176 ARG A CA 1
ATOM 1463 C C . ARG A 1 176 ? -22.601 -7.160 30.163 1.00 77.38 176 ARG A C 1
ATOM 1465 O O . ARG A 1 176 ? -23.552 -7.233 29.395 1.00 77.38 176 ARG A O 1
ATOM 1472 N N . LEU A 1 177 ? -21.523 -6.421 29.892 1.00 63.12 177 LEU A N 1
ATOM 1473 C CA . LEU A 1 177 ? -21.379 -5.661 28.645 1.00 63.12 177 LEU A CA 1
ATOM 1474 C C . LEU A 1 177 ? -21.283 -6.581 27.418 1.00 63.12 177 LEU A C 1
ATOM 1476 O O . LEU A 1 177 ? -21.734 -6.205 26.336 1.00 63.12 177 LEU A O 1
ATOM 1480 N N . VAL A 1 178 ? -20.736 -7.786 27.573 1.00 67.12 178 VAL A N 1
ATOM 1481 C CA . VAL A 1 178 ? -20.739 -8.803 26.514 1.00 67.12 178 VAL A CA 1
ATOM 1482 C C . VAL A 1 178 ? -22.121 -9.440 26.368 1.00 67.12 178 VAL A C 1
ATOM 1484 O O . VAL A 1 178 ? -22.626 -9.556 25.256 1.00 67.12 178 VAL A O 1
ATOM 1487 N N . GLU A 1 179 ? -22.766 -9.799 27.478 1.00 69.19 179 GLU A N 1
ATOM 1488 C CA . GLU A 1 179 ? -24.102 -10.410 27.497 1.00 69.19 179 GLU A CA 1
ATOM 1489 C C . GLU A 1 179 ? -25.164 -9.521 26.846 1.00 69.19 179 GLU A C 1
ATOM 1491 O O . GLU A 1 179 ? -25.985 -10.004 26.068 1.00 69.19 179 GLU A O 1
ATOM 1496 N N . VAL A 1 180 ? -25.128 -8.211 27.113 1.00 68.00 180 VAL A N 1
ATOM 1497 C CA . VAL A 1 180 ? -26.050 -7.244 26.495 1.00 68.00 180 VAL A CA 1
ATOM 1498 C C . VAL A 1 180 ? -25.650 -6.850 25.067 1.00 68.00 180 VAL A C 1
ATOM 1500 O O . VAL A 1 180 ? -26.315 -6.020 24.449 1.00 68.00 180 VAL A O 1
ATOM 1503 N N . GLY A 1 181 ? -24.570 -7.428 24.532 1.00 47.16 181 GLY A N 1
ATOM 1504 C CA . GLY A 1 181 ? -24.126 -7.237 23.152 1.00 47.16 181 GLY A CA 1
ATOM 1505 C C . GLY A 1 181 ? -23.401 -5.918 22.873 1.00 47.16 181 GLY A C 1
ATOM 1506 O O . GLY A 1 181 ? -23.203 -5.581 21.707 1.00 47.16 181 GLY A O 1
ATOM 1507 N N . ILE A 1 182 ? -22.984 -5.174 23.906 1.00 49.19 182 ILE A N 1
ATOM 1508 C CA . ILE A 1 182 ? -22.162 -3.959 23.741 1.00 49.19 182 ILE A CA 1
ATOM 1509 C C . ILE A 1 182 ? -20.767 -4.330 23.219 1.00 49.19 182 ILE A C 1
ATOM 1511 O O . ILE A 1 182 ? -20.208 -3.610 22.394 1.00 49.19 182 ILE A O 1
ATOM 1515 N N . PHE A 1 183 ? -20.230 -5.472 23.654 1.00 54.22 183 PHE A N 1
ATOM 1516 C CA . PHE A 1 183 ? -19.007 -6.066 23.112 1.00 54.22 183 PHE A CA 1
ATOM 1517 C C . PHE A 1 183 ? -19.265 -7.502 22.651 1.00 54.22 183 PHE A C 1
ATOM 1519 O O . PHE A 1 183 ? -20.058 -8.220 23.250 1.00 54.22 183 PHE A O 1
ATOM 1526 N N . ARG A 1 184 ? -18.569 -7.960 21.605 1.00 47.59 184 ARG A N 1
ATOM 1527 C CA . ARG A 1 184 ? -18.703 -9.329 21.073 1.00 47.59 184 ARG A CA 1
ATOM 1528 C C . ARG A 1 184 ? -17.938 -10.352 21.910 1.00 47.59 184 ARG A C 1
ATOM 1530 O O . ARG A 1 184 ? -18.202 -11.545 21.813 1.00 47.59 184 ARG A O 1
ATOM 1537 N N . SER A 1 185 ? -16.949 -9.910 22.690 1.00 66.44 185 SER A N 1
ATOM 1538 C CA . SER A 1 185 ? -16.134 -10.775 23.549 1.00 66.44 185 SER A CA 1
ATOM 1539 C C . SER A 1 185 ? -15.511 -10.014 24.721 1.00 66.44 185 SER A C 1
ATOM 1541 O O . SER A 1 185 ? -15.297 -8.802 24.651 1.00 66.44 185 SER A O 1
ATOM 1543 N N . ARG A 1 186 ? -15.136 -10.743 25.783 1.00 78.50 186 ARG A N 1
ATOM 1544 C CA . ARG A 1 186 ? -14.397 -10.182 26.931 1.00 78.50 186 ARG A CA 1
ATOM 1545 C C . ARG A 1 186 ? -13.075 -9.547 26.496 1.00 78.50 186 ARG A C 1
ATOM 1547 O O . ARG A 1 186 ? -12.722 -8.475 26.969 1.00 78.50 186 ARG A O 1
ATOM 1554 N N . SER A 1 187 ? -12.359 -10.183 25.566 1.00 75.88 187 SER A N 1
ATOM 1555 C CA . SER A 1 187 ? -11.088 -9.674 25.038 1.00 75.88 187 SER A CA 1
ATOM 1556 C C . SER A 1 187 ? -11.252 -8.347 24.295 1.00 75.88 187 SER A C 1
ATOM 1558 O O . SER A 1 187 ? -10.405 -7.469 24.434 1.00 75.88 187 SER A O 1
ATOM 1560 N N . GLU A 1 188 ? -12.348 -8.174 23.553 1.00 61.12 188 GLU A N 1
ATOM 1561 C CA . GLU A 1 188 ? -12.677 -6.907 22.889 1.00 61.12 188 GLU A CA 1
ATOM 1562 C C . GLU A 1 188 ? -12.981 -5.802 23.906 1.00 61.12 188 GLU A C 1
ATOM 1564 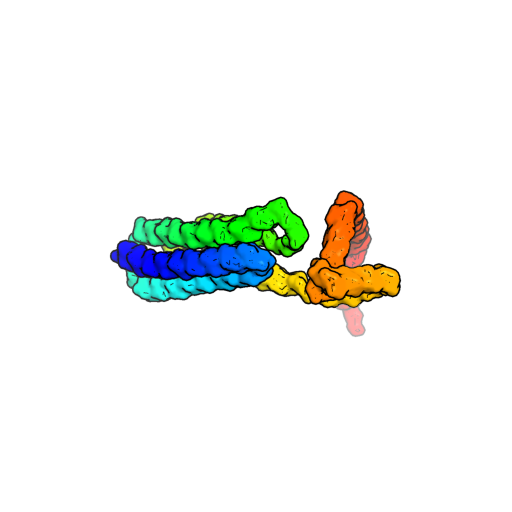O O . GLU A 1 188 ? -12.434 -4.705 23.800 1.00 61.12 188 GLU A O 1
ATOM 1569 N N . ALA A 1 189 ? -13.780 -6.110 24.932 1.00 74.19 189 ALA A N 1
ATOM 1570 C CA . ALA A 1 189 ? -14.086 -5.175 26.011 1.00 74.19 189 ALA A CA 1
ATOM 1571 C C . ALA A 1 189 ? -12.816 -4.735 26.763 1.00 74.19 189 ALA A C 1
ATOM 1573 O O . ALA A 1 189 ? -12.591 -3.543 26.976 1.00 74.19 189 ALA A O 1
ATOM 1574 N N . VAL A 1 190 ? -11.944 -5.683 27.122 1.00 84.00 190 VAL A N 1
ATOM 1575 C CA . VAL A 1 190 ? -10.675 -5.394 27.809 1.00 84.00 190 VAL A CA 1
ATOM 1576 C C . VAL A 1 190 ? -9.765 -4.538 26.933 1.00 84.00 190 VAL A C 1
ATOM 1578 O O . VAL A 1 190 ? -9.279 -3.506 27.392 1.00 84.00 190 VAL A O 1
ATOM 1581 N N . ALA A 1 191 ? -9.579 -4.909 25.663 1.00 71.88 191 ALA A N 1
ATOM 1582 C CA . ALA A 1 191 ? -8.771 -4.128 24.730 1.00 71.88 191 ALA A CA 1
ATOM 1583 C C . ALA A 1 191 ? -9.298 -2.691 24.587 1.00 71.88 191 ALA A C 1
ATOM 1585 O O . ALA A 1 191 ? -8.514 -1.738 24.570 1.00 71.88 191 ALA A O 1
ATOM 1586 N N . PHE A 1 192 ? -10.623 -2.528 24.547 1.00 68.25 192 PHE A N 1
ATOM 1587 C CA . PHE A 1 192 ? -11.268 -1.225 24.507 1.00 68.25 192 PHE A CA 1
ATOM 1588 C C . PHE A 1 192 ? -10.946 -0.374 25.749 1.00 68.25 192 PHE A C 1
ATOM 1590 O O . PHE A 1 192 ? -10.489 0.766 25.619 1.00 68.25 192 PHE A O 1
ATOM 1597 N N . PHE A 1 193 ? -11.136 -0.918 26.954 1.00 79.06 193 PHE A N 1
ATOM 1598 C CA . PHE A 1 193 ? -10.880 -0.178 28.192 1.00 79.06 193 PHE A CA 1
ATOM 1599 C C . PHE A 1 193 ? -9.399 0.137 28.396 1.00 79.06 193 PHE A C 1
ATOM 1601 O O . PHE A 1 193 ? -9.067 1.259 28.778 1.00 79.06 193 PHE A O 1
ATOM 1608 N N . THR A 1 194 ? -8.498 -0.799 28.085 1.00 79.06 194 THR A N 1
ATOM 1609 C CA . THR A 1 194 ? -7.050 -0.550 28.122 1.00 79.06 194 THR A CA 1
ATOM 1610 C C . THR A 1 194 ? -6.677 0.611 27.207 1.00 79.06 194 THR A C 1
ATOM 1612 O O . THR A 1 194 ? -5.922 1.497 27.607 1.00 79.06 194 THR A O 1
ATOM 1615 N N . ARG A 1 195 ? -7.251 0.660 25.999 1.00 58.12 195 ARG A N 1
ATOM 1616 C CA . ARG A 1 195 ? -6.986 1.736 25.043 1.00 58.12 195 ARG A CA 1
ATOM 1617 C C . ARG A 1 195 ? -7.442 3.096 25.562 1.00 58.12 195 ARG A C 1
ATOM 1619 O O . ARG A 1 195 ? -6.655 4.041 25.543 1.00 58.12 195 ARG A O 1
ATOM 1626 N N . ARG A 1 196 ? -8.675 3.184 26.069 1.00 66.69 196 ARG A N 1
ATOM 1627 C CA . ARG A 1 196 ? -9.192 4.415 26.687 1.00 66.69 196 ARG A CA 1
ATOM 1628 C C . ARG A 1 196 ? -8.354 4.846 27.883 1.00 66.69 196 ARG A C 1
ATOM 1630 O O . ARG A 1 196 ? -8.053 6.026 28.004 1.00 66.69 196 ARG A O 1
ATOM 1637 N N . GLY A 1 197 ? -7.924 3.896 28.710 1.00 75.44 197 GLY A N 1
ATOM 1638 C CA . GLY A 1 197 ? -7.042 4.160 29.842 1.00 75.44 197 GLY A CA 1
ATOM 1639 C C . GLY A 1 197 ? -5.722 4.808 29.422 1.00 75.44 197 GLY A C 1
ATOM 1640 O O . GLY A 1 197 ? -5.317 5.791 30.037 1.00 75.44 197 GLY A O 1
ATOM 1641 N N . ILE A 1 198 ? -5.090 4.308 28.353 1.00 68.12 198 ILE A N 1
ATOM 1642 C CA . ILE A 1 198 ? -3.853 4.875 27.789 1.00 68.12 198 ILE A CA 1
ATOM 1643 C C . ILE A 1 198 ? -4.102 6.268 27.198 1.00 68.12 198 ILE A C 1
ATOM 1645 O O . ILE A 1 198 ? -3.325 7.183 27.448 1.00 68.12 198 ILE A O 1
ATOM 1649 N N . GLU A 1 199 ? -5.187 6.453 26.444 1.00 60.00 199 GLU A N 1
ATOM 1650 C CA . GLU A 1 199 ? -5.518 7.740 25.815 1.00 60.00 199 GLU A CA 1
ATOM 1651 C C . GLU A 1 199 ? -5.781 8.839 26.843 1.00 60.00 199 GLU A C 1
ATOM 1653 O O . GLU A 1 199 ? -5.223 9.928 26.738 1.00 60.00 199 GLU A O 1
ATOM 1658 N N . SER A 1 200 ? -6.564 8.541 27.880 1.00 74.69 200 SER A N 1
ATOM 1659 C CA . SER A 1 200 ? -6.808 9.465 28.994 1.00 74.69 200 SER A CA 1
ATOM 1660 C C . SER A 1 200 ? -5.551 9.755 29.824 1.00 74.69 200 SER A C 1
ATOM 1662 O O . SER A 1 200 ? -5.546 10.671 30.638 1.00 74.69 200 SER A O 1
ATOM 1664 N N . SER A 1 201 ? -4.494 8.972 29.614 1.00 74.50 201 SER A N 1
ATOM 1665 C CA . SER A 1 201 ? -3.227 8.995 30.340 1.00 74.50 201 SER A CA 1
ATOM 1666 C C . SER A 1 201 ? -2.051 9.522 29.515 1.00 74.50 201 SER A C 1
ATOM 1668 O O . SER A 1 201 ? -0.916 9.512 29.991 1.00 74.50 201 SER A O 1
ATOM 1670 N N . LYS A 1 202 ? -2.293 9.960 28.276 1.00 64.19 202 LYS A N 1
ATOM 1671 C CA . LYS A 1 202 ? -1.241 10.220 27.287 1.00 64.19 202 LYS A CA 1
ATOM 1672 C C . LYS A 1 202 ? -0.154 11.170 27.802 1.00 64.19 202 LYS A C 1
ATOM 1674 O O . LYS A 1 202 ? 1.022 10.819 27.771 1.00 64.19 202 LYS A O 1
ATOM 1679 N N . ASP A 1 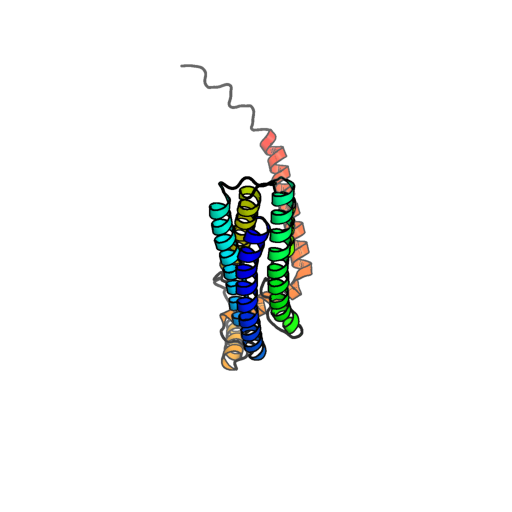203 ? -0.555 12.305 28.365 1.00 66.69 203 ASP A N 1
ATOM 1680 C CA . ASP A 1 203 ? 0.364 13.367 28.787 1.00 66.69 203 ASP A CA 1
ATOM 1681 C C . ASP A 1 203 ? 1.340 12.928 29.889 1.00 66.69 203 ASP A C 1
ATOM 1683 O O . ASP A 1 203 ? 2.500 13.342 29.905 1.00 66.69 203 ASP A O 1
ATOM 1687 N N . TRP A 1 204 ? 0.897 12.096 30.839 1.00 79.44 204 TRP A N 1
ATOM 1688 C CA . TRP A 1 204 ? 1.783 11.614 31.903 1.00 79.44 204 TRP A CA 1
ATOM 1689 C C . TRP A 1 204 ? 2.649 10.445 31.431 1.00 79.44 204 TRP A C 1
ATOM 1691 O O . TRP A 1 204 ? 3.809 10.362 31.836 1.00 79.44 204 TRP A O 1
ATOM 1701 N N . ILE A 1 205 ? 2.121 9.577 30.558 1.00 69.12 205 ILE A N 1
ATOM 1702 C CA . ILE A 1 205 ? 2.881 8.476 29.954 1.00 69.12 205 ILE A CA 1
ATOM 1703 C C . ILE A 1 205 ? 4.040 9.039 29.128 1.00 69.12 205 ILE A C 1
ATOM 1705 O O . ILE A 1 205 ? 5.166 8.568 29.269 1.00 69.12 205 ILE A O 1
ATOM 1709 N N . GLU A 1 206 ? 3.800 10.068 28.313 1.00 70.25 206 GLU A N 1
ATOM 1710 C CA . GLU A 1 206 ? 4.844 10.715 27.509 1.00 70.25 206 GLU A CA 1
ATOM 1711 C C . GLU A 1 206 ? 5.948 11.314 28.388 1.00 70.25 206 GLU A C 1
ATOM 1713 O O . GLU A 1 206 ? 7.127 11.034 28.166 1.00 70.25 206 GLU A O 1
ATOM 1718 N N . LYS A 1 207 ? 5.580 12.040 29.452 1.00 76.69 207 LYS A N 1
ATOM 1719 C CA . LYS A 1 207 ? 6.550 12.555 30.434 1.00 76.69 207 LYS A CA 1
ATOM 1720 C C . LYS A 1 207 ? 7.344 11.431 31.103 1.00 76.69 207 LYS A C 1
ATOM 1722 O O . LYS A 1 207 ? 8.560 11.534 31.250 1.00 76.69 207 LYS A O 1
ATOM 1727 N N . ALA A 1 208 ? 6.682 10.343 31.496 1.00 77.31 208 ALA A N 1
ATOM 1728 C CA . ALA A 1 208 ? 7.344 9.197 32.113 1.00 77.31 208 ALA A CA 1
ATOM 1729 C C . ALA A 1 208 ? 8.349 8.533 31.156 1.00 77.31 208 ALA A C 1
ATOM 1731 O O . ALA A 1 208 ? 9.463 8.206 31.568 1.00 77.31 208 ALA A O 1
ATOM 1732 N N . LEU A 1 209 ? 7.988 8.382 29.878 1.00 65.50 209 LEU A N 1
ATOM 1733 C CA . LEU A 1 209 ? 8.873 7.844 28.843 1.00 65.50 209 LEU A CA 1
ATOM 1734 C C . LEU A 1 209 ? 10.069 8.762 28.575 1.00 65.50 209 LEU A C 1
ATOM 1736 O O . LEU A 1 209 ? 11.189 8.273 28.433 1.00 65.50 209 LEU A O 1
ATOM 1740 N N . GLU A 1 210 ? 9.863 10.080 28.555 1.00 78.75 210 GLU A N 1
ATOM 1741 C CA . GLU A 1 210 ? 10.947 11.054 28.408 1.00 78.75 210 GLU A CA 1
ATOM 1742 C C . GLU A 1 210 ? 11.953 10.948 29.565 1.00 78.75 210 GLU A C 1
ATOM 1744 O O . GLU A 1 210 ? 13.164 10.881 29.344 1.00 78.75 210 GLU A O 1
ATOM 1749 N N . HIS A 1 211 ? 11.467 10.862 30.806 1.00 81.62 211 HIS A N 1
ATOM 1750 C CA . HIS A 1 211 ? 12.325 10.664 31.973 1.00 81.62 211 HIS A CA 1
ATOM 1751 C C . HIS A 1 211 ? 13.040 9.308 31.949 1.00 81.62 211 HIS A C 1
ATOM 1753 O O . HIS A 1 211 ? 14.234 9.247 32.237 1.00 81.62 211 HIS A O 1
ATOM 1759 N N . ALA A 1 212 ? 12.356 8.231 31.554 1.00 77.12 212 ALA A N 1
ATOM 1760 C CA . ALA A 1 212 ? 12.971 6.913 31.410 1.00 77.12 212 ALA A CA 1
ATOM 1761 C C . ALA A 1 212 ? 14.091 6.914 30.356 1.00 77.12 212 ALA A C 1
ATOM 1763 O O . ALA A 1 212 ? 15.141 6.307 30.568 1.00 77.12 212 ALA A O 1
ATOM 1764 N N . LYS A 1 213 ? 13.905 7.641 29.247 1.00 77.50 213 LYS A N 1
ATOM 1765 C CA . LYS A 1 213 ? 14.933 7.8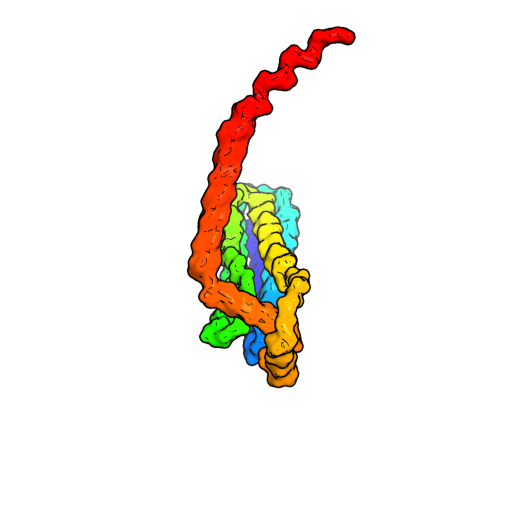18 28.217 1.00 77.50 213 LYS A CA 1
ATOM 1766 C C . LYS A 1 213 ? 16.158 8.546 28.770 1.00 77.50 213 LYS A C 1
ATOM 1768 O O . LYS A 1 213 ? 17.266 8.055 28.592 1.00 77.50 213 LYS A O 1
ATOM 1773 N N . LYS A 1 214 ? 15.956 9.640 29.513 1.00 81.38 214 LYS A N 1
ATOM 1774 C CA . LYS A 1 214 ? 17.044 10.373 30.187 1.00 81.38 214 LYS A CA 1
ATOM 1775 C C . LYS A 1 214 ? 17.812 9.480 31.160 1.00 81.38 214 LYS A C 1
ATOM 1777 O O . LYS A 1 214 ? 19.035 9.511 31.174 1.00 81.38 214 LYS A O 1
ATOM 1782 N N . ILE A 1 215 ? 17.118 8.643 31.937 1.00 84.81 215 ILE A N 1
ATOM 1783 C CA . ILE A 1 215 ? 17.762 7.666 32.833 1.00 84.81 215 ILE A CA 1
ATOM 1784 C C . ILE A 1 215 ? 18.627 6.690 32.033 1.00 84.81 215 ILE A C 1
ATOM 1786 O O . ILE A 1 215 ? 19.759 6.422 32.424 1.00 84.81 215 ILE A O 1
ATOM 1790 N N . LYS A 1 216 ? 18.123 6.177 30.908 1.00 75.44 216 LYS A N 1
ATOM 1791 C CA . LYS A 1 216 ? 18.870 5.248 30.057 1.00 75.44 216 LYS A CA 1
ATOM 1792 C C . LYS A 1 216 ? 20.102 5.907 29.425 1.00 75.44 216 LYS A C 1
ATOM 1794 O O . LYS A 1 216 ? 21.176 5.319 29.447 1.00 75.44 216 LYS A O 1
ATOM 1799 N N . GLU A 1 217 ? 19.963 7.130 28.918 1.00 83.00 217 GLU A N 1
ATOM 1800 C CA . GLU A 1 217 ? 21.071 7.919 28.361 1.00 83.00 217 GLU A CA 1
ATOM 1801 C C . GLU A 1 217 ? 22.140 8.208 29.424 1.00 83.00 217 GLU A C 1
ATOM 1803 O O . GLU A 1 217 ? 23.327 8.037 29.157 1.00 83.00 217 GLU A O 1
ATOM 1808 N N . LEU A 1 218 ? 21.730 8.554 30.648 1.00 81.44 218 LEU A N 1
ATOM 1809 C CA . LEU A 1 218 ? 22.637 8.722 31.785 1.00 81.44 218 LEU A CA 1
ATOM 1810 C C . LEU A 1 218 ? 23.327 7.405 32.165 1.00 81.44 218 LEU A C 1
ATOM 1812 O O . LEU A 1 218 ? 24.532 7.398 32.381 1.00 81.44 218 LEU A O 1
ATOM 1816 N N . GLN A 1 219 ? 22.608 6.279 32.201 1.00 72.81 219 GLN A N 1
ATOM 1817 C CA . GLN A 1 219 ? 23.204 4.960 32.450 1.00 72.81 219 GLN A CA 1
ATOM 1818 C C . GLN A 1 219 ? 24.232 4.579 31.375 1.00 72.81 219 GLN A C 1
ATOM 1820 O O . GLN A 1 219 ? 25.268 4.000 31.693 1.00 72.81 219 GLN A O 1
ATOM 1825 N N . GLU A 1 220 ? 23.967 4.900 30.109 1.00 80.75 220 GLU A N 1
ATOM 1826 C CA . GLU A 1 220 ? 24.891 4.663 28.998 1.00 80.75 220 GLU A CA 1
ATOM 1827 C C . GLU A 1 220 ? 26.086 5.624 28.999 1.00 80.75 220 GLU A C 1
ATOM 1829 O O . GLU A 1 220 ? 27.174 5.227 28.585 1.00 80.75 220 GLU A O 1
ATOM 1834 N N . ALA A 1 221 ? 25.907 6.868 29.450 1.00 76.88 221 ALA A N 1
ATOM 1835 C CA . ALA A 1 221 ? 26.996 7.821 29.655 1.00 76.88 221 ALA A CA 1
ATOM 1836 C C . ALA A 1 221 ? 27.913 7.358 30.795 1.00 76.88 221 ALA A C 1
ATOM 1838 O O . ALA A 1 221 ? 29.110 7.208 30.583 1.00 76.88 221 ALA A O 1
ATOM 1839 N N . ILE A 1 222 ? 27.337 6.985 31.943 1.00 77.31 222 ILE A N 1
ATOM 1840 C CA . ILE A 1 222 ? 28.067 6.414 33.084 1.00 77.31 222 ILE A CA 1
ATOM 1841 C C . ILE A 1 222 ? 28.832 5.152 32.662 1.00 77.31 222 ILE A C 1
ATOM 1843 O O . ILE A 1 222 ? 30.001 5.000 32.992 1.00 77.31 222 ILE A O 1
ATOM 1847 N N . ARG A 1 223 ? 28.216 4.252 31.883 1.00 73.88 223 ARG A N 1
ATOM 1848 C CA . ARG A 1 223 ? 28.911 3.065 31.350 1.00 73.88 223 ARG A CA 1
ATOM 1849 C C . ARG A 1 223 ? 30.049 3.404 30.392 1.00 73.88 223 ARG A C 1
ATOM 1851 O O . ARG A 1 223 ? 31.004 2.644 30.342 1.00 73.88 223 ARG A O 1
ATOM 1858 N N . ARG A 1 224 ? 29.948 4.484 29.617 1.00 77.56 224 ARG A N 1
ATOM 1859 C CA . ARG A 1 224 ? 31.021 4.931 28.715 1.00 77.56 224 ARG A CA 1
ATOM 1860 C C . ARG A 1 224 ? 32.170 5.593 29.466 1.00 77.56 224 ARG A C 1
ATOM 1862 O O . ARG A 1 224 ? 33.312 5.397 29.078 1.00 77.56 224 ARG A O 1
ATOM 1869 N N . GLU A 1 225 ? 31.867 6.341 30.521 1.00 73.81 225 GLU A N 1
ATOM 1870 C CA . GLU A 1 225 ? 32.873 6.974 31.377 1.00 73.81 225 GLU A CA 1
ATOM 1871 C C . GLU A 1 225 ? 33.602 5.940 32.246 1.00 73.81 225 GLU A C 1
ATOM 1873 O O . GLU A 1 225 ? 34.819 5.989 32.344 1.00 73.81 225 GLU A O 1
ATOM 1878 N N . ILE A 1 226 ? 32.885 4.956 32.801 1.00 71.62 226 ILE A N 1
ATOM 1879 C CA . ILE A 1 226 ? 33.476 3.898 33.639 1.00 71.62 226 ILE A CA 1
ATOM 1880 C C . ILE A 1 226 ? 34.100 2.778 32.786 1.00 71.62 226 ILE A C 1
ATOM 1882 O O . ILE A 1 226 ? 35.170 2.274 33.102 1.00 71.62 226 ILE A O 1
ATOM 1886 N N . GLY A 1 227 ? 33.472 2.397 31.670 1.00 54.84 227 GLY A N 1
ATOM 1887 C CA . GLY A 1 227 ? 33.980 1.363 30.756 1.00 54.84 227 GLY A CA 1
ATOM 1888 C C . GLY A 1 227 ? 35.118 1.825 29.838 1.00 54.84 227 GLY A C 1
ATOM 1889 O O . GLY A 1 227 ? 35.583 1.041 29.016 1.00 54.84 227 GLY A O 1
ATOM 1890 N N . GLY A 1 228 ? 35.545 3.088 29.950 1.00 46.38 228 GLY A N 1
ATOM 1891 C CA . GLY A 1 228 ? 36.722 3.637 29.275 1.00 46.38 228 GLY A CA 1
ATOM 1892 C C . GLY A 1 228 ? 38.045 3.389 30.012 1.00 46.38 228 GLY A C 1
ATOM 1893 O O . GLY A 1 228 ? 39.092 3.654 29.430 1.00 46.38 228 GLY A O 1
ATOM 1894 N N . GLU A 1 229 ? 38.017 2.868 31.245 1.00 47.53 229 GLU A N 1
ATOM 1895 C CA . GLU A 1 229 ? 39.224 2.589 32.046 1.00 47.53 229 GLU A CA 1
ATOM 1896 C C . GLU A 1 229 ? 39.624 1.097 32.087 1.00 47.53 229 GLU A C 1
ATOM 1898 O O . GLU A 1 229 ? 40.732 0.777 32.499 1.00 47.53 229 GLU A O 1
ATOM 1903 N N . GLU A 1 230 ? 38.806 0.167 31.580 1.00 44.12 230 GLU A N 1
ATOM 1904 C CA . GLU A 1 230 ? 39.103 -1.285 31.608 1.00 44.12 230 GLU A CA 1
ATOM 1905 C C . GLU A 1 230 ? 39.647 -1.830 30.267 1.00 44.12 230 GLU A C 1
ATOM 1907 O O . GLU A 1 230 ? 39.370 -2.962 29.872 1.00 44.12 230 GLU A O 1
ATOM 1912 N N . GLY A 1 231 ? 40.404 -1.011 29.527 1.00 43.41 231 GLY A N 1
ATOM 1913 C CA . GLY A 1 231 ? 40.858 -1.324 28.164 1.00 43.41 231 GLY A CA 1
ATOM 1914 C C . GLY A 1 231 ? 42.366 -1.492 27.937 1.00 43.41 231 GLY A C 1
ATOM 1915 O O . GLY A 1 231 ? 42.741 -1.760 26.795 1.00 43.41 231 GLY A O 1
ATOM 1916 N N . GLU A 1 232 ? 43.231 -1.339 28.951 1.00 39.41 232 GLU A N 1
ATOM 1917 C CA . GLU A 1 232 ? 44.696 -1.327 28.739 1.00 39.41 232 GLU A CA 1
ATOM 1918 C C . GLU A 1 232 ? 45.543 -2.342 29.537 1.00 39.41 232 GLU A C 1
ATOM 1920 O O . GLU A 1 232 ? 46.738 -2.425 29.269 1.00 39.41 232 GLU A O 1
ATOM 1925 N N . GLU A 1 233 ? 44.994 -3.203 30.405 1.00 38.91 233 GLU A N 1
ATOM 1926 C CA . GLU A 1 233 ? 45.848 -4.145 31.174 1.00 38.91 233 GLU A CA 1
ATOM 1927 C C . GLU A 1 233 ? 46.011 -5.565 30.584 1.00 38.91 233 GLU A C 1
ATOM 1929 O O . GLU A 1 233 ? 46.919 -6.293 30.981 1.00 38.91 233 GLU A O 1
ATOM 1934 N N . ASP A 1 234 ? 45.259 -5.960 29.552 1.00 40.38 234 ASP A N 1
ATOM 1935 C CA . ASP A 1 234 ? 45.275 -7.355 29.058 1.00 40.38 234 ASP A CA 1
ATOM 1936 C C . ASP A 1 234 ? 46.247 -7.648 27.891 1.00 40.38 234 ASP A C 1
ATOM 1938 O O . ASP A 1 234 ? 46.102 -8.647 27.180 1.00 40.38 234 ASP A O 1
ATOM 1942 N N . LYS A 1 235 ? 47.279 -6.816 27.670 1.00 38.38 235 LYS A N 1
ATOM 1943 C CA . LYS A 1 235 ? 48.312 -7.086 26.641 1.00 38.38 235 LYS A CA 1
ATOM 1944 C C . LYS A 1 235 ? 49.710 -7.430 27.150 1.00 38.38 235 LYS A C 1
ATOM 1946 O O . LYS A 1 235 ? 50.551 -7.763 26.317 1.00 38.38 235 LYS A O 1
ATOM 1951 N N . GLU A 1 236 ? 49.967 -7.446 28.458 1.00 39.12 236 GLU A N 1
ATOM 1952 C CA . GLU A 1 236 ? 51.344 -7.625 28.955 1.00 39.12 236 GLU A CA 1
ATOM 1953 C C . GLU A 1 236 ? 51.663 -8.957 29.651 1.00 39.12 236 GLU A C 1
ATOM 1955 O O . GLU A 1 236 ? 52.805 -9.153 30.054 1.00 39.12 236 GLU A O 1
ATOM 1960 N N . ASN A 1 237 ? 50.740 -9.930 29.727 1.00 42.53 237 ASN A N 1
ATOM 1961 C CA . ASN A 1 237 ? 51.029 -11.177 30.458 1.00 42.53 237 ASN A CA 1
ATOM 1962 C C . ASN A 1 237 ? 50.711 -12.496 29.733 1.00 42.53 237 ASN A C 1
ATOM 1964 O O . ASN A 1 237 ? 50.208 -13.449 30.324 1.00 42.53 237 ASN A O 1
ATOM 1968 N N . GLN A 1 238 ? 51.071 -12.592 28.449 1.00 40.12 238 GLN A N 1
ATOM 1969 C CA . GLN A 1 238 ? 51.263 -13.888 27.777 1.00 40.12 238 GLN A CA 1
ATOM 1970 C C . GLN A 1 238 ? 52.673 -13.977 27.184 1.00 40.12 238 GLN A C 1
ATOM 1972 O O . GLN A 1 238 ? 52.877 -14.016 25.973 1.00 40.12 238 GLN A O 1
ATOM 1977 N N . GLY A 1 239 ? 53.669 -13.980 28.071 1.00 37.75 239 GLY A N 1
ATOM 1978 C CA . GLY A 1 239 ? 55.080 -14.100 27.729 1.00 37.75 239 GLY A CA 1
ATOM 1979 C C . GLY A 1 239 ? 55.821 -15.092 28.624 1.00 37.75 239 GLY A C 1
ATOM 1980 O O . GLY A 1 239 ? 56.503 -14.666 29.546 1.00 37.75 239 GLY A O 1
ATOM 1981 N N . LYS A 1 240 ? 55.790 -16.371 28.209 1.00 32.91 240 LYS A N 1
ATOM 1982 C CA . LYS A 1 240 ? 56.711 -17.485 28.552 1.00 32.91 240 LYS A CA 1
ATOM 1983 C C . LYS A 1 240 ? 56.561 -18.148 29.935 1.00 32.91 240 LYS A C 1
ATOM 1985 O O . LYS A 1 240 ? 56.239 -17.477 30.906 1.00 32.91 240 LYS A O 1
ATOM 1990 N N . PRO A 1 241 ? 57.101 -19.370 30.078 1.00 42.28 241 PRO A N 1
ATOM 1991 C CA . PRO A 1 241 ? 56.924 -20.579 29.270 1.00 42.28 241 PRO A CA 1
ATOM 1992 C C . PRO A 1 241 ? 56.264 -21.719 30.067 1.00 42.28 241 PRO A C 1
ATOM 1994 O O . PRO A 1 241 ? 56.353 -21.719 31.315 1.00 42.28 241 PRO A O 1
#

Mean predicted aligned error: 16.35 Å

Radius of gyration: 26.82 Å; Cα contacts (8 Å, |Δi|>4): 121; chains: 1; bounding box: 83×34×70 Å

Foldseek 3Di:
DLVVLLVLLVVLLVVLVVVLVVLLVVLVVCVVVVVLVVSVVSLLVSVLVSLVSLLVSLVVSCVVCVPPDDDLVSLVSNLVSSLVSVVVSLVSSVVSVVVSVVSVPDDDDPQPPPPVRLVVLSVVLSPDQDSDSVSSSVSSVSSSVVSVVVVVVSVVPPDDDDDDDDDPVVQVVLVVCCVVPVDVDSVRSVVRVVVVVCVVCVVVVVVVVVVVVVVVVVVVVVCCVVVVPPPPDPPPPPDDD

Solvent-accessible surface area (backbone atoms only — not comparable to full-atom values): 14094 Å² total; per-residue (Å²): 105,64,65,57,52,48,53,58,50,46,56,50,51,53,51,46,51,54,52,49,54,56,48,44,55,54,29,50,59,26,47,77,70,67,36,54,69,58,26,47,51,52,52,54,51,49,54,55,50,48,49,51,50,51,47,53,50,46,53,52,49,43,63,75,48,62,88,56,90,69,53,72,67,47,38,50,51,49,52,52,50,51,54,52,56,51,47,56,53,50,53,52,54,47,52,51,53,44,58,71,52,60,74,58,82,69,73,93,80,91,70,89,78,75,66,71,52,72,63,59,61,48,50,74,48,63,80,72,64,51,89,44,65,68,35,55,47,53,40,51,52,50,47,47,52,52,47,51,48,55,54,48,58,58,58,71,66,70,72,78,89,75,91,77,93,72,56,69,73,59,49,53,51,45,48,50,38,29,75,75,60,78,25,97,36,64,67,56,44,50,55,49,52,54,48,52,54,50,62,79,37,43,74,60,52,52,53,51,50,54,52,52,48,51,52,50,52,50,53,52,48,51,47,52,66,60,62,65,72,80,78,77,78,91,80,80,82,88,76,86,133

Organism: NCBI:txid334771

Nearest PDB structures (foldseek):
  6k5l-assembly1_A  TM=3.636E-01  e=7.354E-01  Escherichia coli O157
  6pyu-assembly1_B  TM=2.906E-01  e=4.403E+00  Homo sapiens
  4tql-assembly1_A  TM=1.654E-01  e=2.815E+00  synthetic construct

Sequence (241 aa):
MSEDFKKKFDDVLNKIKRELDSIAKRIDEYLEKGEIYRAYRIWRDAVLDSLKMLRNALNTLGEEFKDIKFSEDDLNNIAKYTREGIREIVDKLEEIGNRIRELRGRGYLWIWFDLKPIKDLFQEVAEEVNVTMDGVLSHVEKFISSLEKAFEDTGRRASQVVSVRIKEKDLELIDRLVEVGIFRSRSEAVAFFTRRGIESSKDWIEKALEHAKKIKELQEAIRREIGGEEGEEDKENQGKP

InterPro domains:
  IPR059890 Rv1265-like, C-terminal domain [PF27540] (172-218)